Protein AF-A0A968XBS2-F1 (afdb_monomer)

Foldseek 3Di:
DDQVVLQQWFEDALVRVVVLVVVVVVVPDDLLNLLLLLLVLVLVVVCVVVVDAWEEEEEAAQDSLSLSRLSNQVVSVVVVHQYEYEYQDHHPDPSSNVSVVVCVVVVRHYDPDPVVRLPTQAYEYSHDAQPDDAADDPVVQVSLVVQQVRPHAYEYEQAFPQAHLAQLAGSNHTHAHLAYEREAHRRNNCVHPNNVRRHRHYDYRHSPGRRDPDDPGIDDDPVCCVVVQCPPPPPPDAQVNQDEEEDEDDDPVGQVRLVVCLVPCVVSRHSYYDRDRDDPPPVPDDDD

Radius of gyration: 25.76 Å; Cα contacts (8 Å, |Δi|>4): 525; chains: 1; bounding box: 41×60×80 Å

pLDDT: mean 88.13, std 15.19, range [31.86, 98.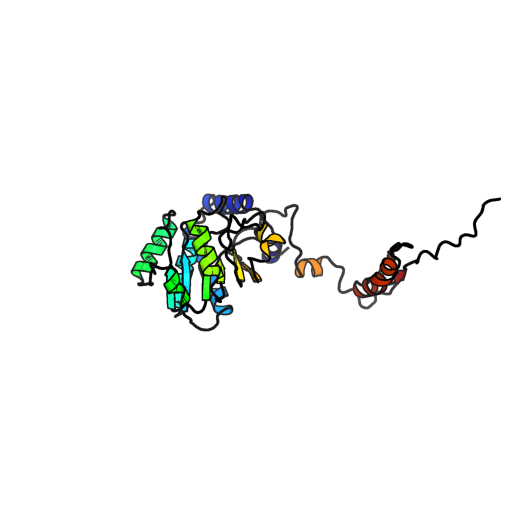81]

Secondary structure (DSSP, 8-state):
--HHHHHHHBEE-HHHHHHHHHHHHHTT--HHHHHHHHHHHHHHHHHHHS-S--EEEEEE-SSHHHHHHHHHHHHHHHTT-EEEEE-SS--SSHHHHHHHHHHHHTT--EESSGGGGGGSSEEEEES--TT--SPPPHHHHHHHHHHHHS---EEEESS-TTB-TTT--BBSB----SEEEEESSEEGGGGSGGGHHHH-EEEEE--SPPPPS--S-B---HHHHHHHS--SPPTT--TTTT-EEE-----TT-GGGGTGGGGHHHHTT-SEEE--------TT----

Nearest PDB structures (foldseek):
  3rss-assembly1_A  TM=8.756E-01  e=3.583E-18  Thermotoga maritima MSB8
  2dg2-assembly1_A  TM=7.572E-01  e=3.919E-16  Mus musculus
  3k5w-assembly1_A  TM=8.077E-01  e=2.261E-15  Helicobacter pylori
  3d3k-assembly1_B  TM=8.390E-01  e=3.150E-09  Homo sapiens
  3d3j-assembly1_A-2  TM=8.495E-01  e=1.708E-08  Homo sapiens

Sequence (288 aa):
MDRQERIGRSIVTVDQMQAIEQSMFEAGMPVAALMEKAALKLVDRLMQLYLAPSQVGILVGTGHNGGDALVVARELSLQGYEIKLHCPVNPTKELTLTHLNYARRLGLPLCEDLEELHTSDWLIDGLFGFGLSRALSAQAQALIEQVNQWDKPVVALDLPSGLDGNTGKPWGAAIRAKTTLCLGLWKLGLLQEDALPWVGQVELIDIGISPPDPETLQRVTPNWITETLPLPKPPTTHKYEQGHLLLVVGSDRYPAAAVWPDSVPGRVGWGCCRSPSLAPSNPSWRPS

Mean predicted aligned error: 8.44 Å

Structure (mmCIF, N/CA/C/O backbone):
data_AF-A0A968XBS2-F1
#
_entry.id   AF-A0A968XBS2-F1
#
loop_
_atom_site.group_PDB
_atom_site.id
_atom_site.type_symbol
_atom_site.label_atom_id
_atom_site.label_alt_id
_atom_site.label_comp_id
_atom_site.label_asym_id
_atom_site.label_entity_id
_atom_site.label_seq_id
_atom_site.pdbx_PDB_ins_code
_atom_site.Cartn_x
_atom_site.Cartn_y
_atom_site.Cartn_z
_atom_site.occupancy
_atom_site.B_iso_or_equiv
_atom_site.auth_seq_id
_atom_site.auth_comp_id
_atom_site.auth_asym_id
_atom_site.auth_atom_id
_atom_site.pdbx_PDB_model_num
ATOM 1 N N . MET A 1 1 ? 13.738 10.874 -21.426 1.00 67.38 1 MET A N 1
ATOM 2 C CA . MET A 1 1 ? 12.603 10.203 -20.763 1.00 67.38 1 MET A CA 1
ATOM 3 C C . MET A 1 1 ? 12.169 11.076 -19.602 1.00 67.38 1 MET A C 1
ATOM 5 O O . MET A 1 1 ? 13.029 11.442 -18.805 1.00 67.38 1 MET A O 1
ATOM 9 N N . ASP A 1 2 ? 10.896 11.468 -19.561 1.00 83.62 2 ASP A N 1
ATOM 10 C CA . ASP A 1 2 ? 10.341 12.262 -18.459 1.00 83.62 2 ASP A CA 1
ATOM 11 C C . ASP A 1 2 ? 10.440 11.505 -17.117 1.00 83.62 2 ASP A C 1
ATOM 13 O O . ASP A 1 2 ? 10.513 10.272 -17.090 1.00 83.62 2 ASP A O 1
ATOM 17 N N . ARG A 1 3 ? 10.479 12.229 -15.990 1.00 85.06 3 ARG A N 1
ATOM 18 C CA . ARG A 1 3 ? 10.599 11.629 -14.652 1.00 85.06 3 ARG A CA 1
ATOM 19 C C . ARG A 1 3 ? 9.444 10.668 -14.366 1.00 85.06 3 ARG A C 1
ATOM 21 O O . ARG A 1 3 ? 9.698 9.602 -13.805 1.00 85.06 3 ARG A O 1
ATOM 28 N N . GLN A 1 4 ? 8.214 11.018 -14.750 1.00 85.06 4 GLN A N 1
ATOM 29 C CA . GLN A 1 4 ? 7.054 10.153 -14.515 1.00 85.06 4 GLN A CA 1
ATOM 30 C C . GLN A 1 4 ? 7.175 8.842 -15.290 1.00 85.06 4 GLN A C 1
ATOM 32 O O . GLN A 1 4 ? 6.901 7.778 -14.743 1.00 85.06 4 GLN A O 1
ATOM 37 N N . GLU A 1 5 ? 7.675 8.903 -16.523 1.00 86.69 5 GLU A N 1
ATOM 38 C CA . GLU A 1 5 ? 7.902 7.715 -17.342 1.00 86.69 5 GLU A CA 1
ATOM 39 C C . GLU A 1 5 ? 8.999 6.820 -16.752 1.00 86.69 5 GLU A C 1
ATOM 41 O O . GLU A 1 5 ? 8.830 5.604 -16.677 1.00 86.69 5 GLU A O 1
ATOM 46 N N . ARG A 1 6 ? 10.101 7.404 -16.257 1.00 88.50 6 ARG A N 1
ATOM 47 C CA . ARG A 1 6 ? 11.147 6.631 -15.563 1.00 88.50 6 ARG A CA 1
ATOM 48 C C . ARG A 1 6 ? 10.568 5.877 -14.366 1.00 88.50 6 ARG A C 1
ATOM 50 O O . ARG A 1 6 ? 10.757 4.672 -14.261 1.00 88.50 6 ARG A O 1
ATOM 57 N N . ILE A 1 7 ? 9.814 6.566 -13.514 1.00 90.81 7 ILE A N 1
ATOM 58 C CA . ILE A 1 7 ? 9.157 5.977 -12.338 1.00 90.81 7 ILE A CA 1
ATOM 59 C C . ILE A 1 7 ? 8.160 4.886 -12.744 1.00 90.81 7 ILE A C 1
ATOM 61 O O . ILE A 1 7 ? 8.159 3.796 -12.178 1.00 90.81 7 ILE A O 1
ATOM 65 N N . GLY A 1 8 ? 7.348 5.146 -13.770 1.00 91.38 8 GLY A N 1
ATOM 66 C CA . GLY A 1 8 ? 6.360 4.202 -14.281 1.00 91.38 8 GLY A CA 1
ATOM 67 C C . GLY A 1 8 ? 6.961 2.932 -14.888 1.00 91.38 8 GLY A C 1
ATOM 68 O O . GLY A 1 8 ? 6.246 1.934 -15.009 1.00 91.38 8 GLY A O 1
ATOM 69 N N . ARG A 1 9 ? 8.244 2.952 -15.260 1.00 92.56 9 ARG A N 1
ATOM 70 C CA . ARG A 1 9 ? 8.977 1.813 -15.829 1.00 92.56 9 ARG A CA 1
ATOM 71 C C . ARG A 1 9 ? 9.885 1.103 -14.833 1.00 92.56 9 ARG A C 1
ATOM 73 O O . ARG A 1 9 ? 10.165 -0.077 -15.030 1.00 92.56 9 ARG A O 1
ATOM 80 N N . SER A 1 10 ? 10.375 1.802 -13.814 1.00 94.06 10 SER A N 1
ATOM 81 C CA . SER A 1 10 ? 11.299 1.245 -12.828 1.00 94.06 10 SER A CA 1
ATOM 82 C C . SER A 1 10 ? 10.621 0.183 -11.969 1.00 94.06 10 SER A C 1
ATOM 84 O O . SER A 1 10 ? 9.584 0.431 -11.355 1.00 94.06 10 SER A O 1
ATOM 86 N N . ILE A 1 11 ? 11.248 -0.990 -11.920 1.00 94.94 11 ILE A N 1
ATOM 87 C CA . ILE A 1 11 ? 10.894 -2.101 -11.039 1.00 94.94 11 ILE A CA 1
ATOM 88 C C . ILE A 1 11 ? 12.062 -2.288 -10.078 1.00 94.94 11 ILE A C 1
ATOM 90 O O . ILE A 1 11 ? 13.214 -2.221 -10.502 1.00 94.94 11 ILE A O 1
ATOM 94 N N . VAL A 1 12 ? 11.765 -2.503 -8.802 1.00 94.69 12 VAL A N 1
ATOM 95 C CA . VAL A 1 12 ? 12.763 -2.707 -7.753 1.00 94.69 12 VAL A CA 1
ATOM 96 C C . VAL A 1 12 ? 12.442 -3.951 -6.934 1.00 94.69 12 VAL A C 1
ATOM 98 O O . VAL A 1 12 ? 11.282 -4.303 -6.703 1.00 94.69 12 VAL A O 1
ATOM 101 N N . THR A 1 13 ? 13.493 -4.615 -6.477 1.00 94.69 13 THR A N 1
ATOM 102 C CA . THR A 1 13 ? 13.440 -5.575 -5.375 1.00 94.69 13 THR A CA 1
ATOM 103 C C . THR A 1 13 ? 13.237 -4.846 -4.048 1.00 94.69 13 THR A C 1
ATOM 105 O O . THR A 1 13 ? 13.459 -3.637 -3.933 1.00 94.69 13 THR A O 1
ATOM 108 N N . VAL A 1 14 ? 12.842 -5.595 -3.021 1.00 94.44 14 VAL A N 1
ATOM 109 C CA . VAL A 1 14 ? 12.742 -5.102 -1.641 1.00 94.44 14 VAL A CA 1
ATOM 110 C C . VAL A 1 14 ? 14.064 -4.477 -1.188 1.00 94.44 14 VAL A C 1
ATOM 112 O O . VAL A 1 14 ? 14.054 -3.352 -0.696 1.00 94.44 14 VAL A O 1
ATOM 115 N N . ASP A 1 15 ? 15.194 -5.146 -1.421 1.00 94.12 15 ASP A N 1
ATOM 116 C CA . ASP A 1 15 ? 16.515 -4.669 -0.989 1.00 94.12 15 ASP A CA 1
ATOM 117 C C . ASP A 1 15 ? 16.915 -3.368 -1.701 1.00 94.12 15 ASP A C 1
ATOM 119 O O . ASP A 1 15 ? 17.418 -2.437 -1.072 1.00 94.12 15 ASP A O 1
ATOM 123 N N . GLN A 1 16 ? 16.631 -3.257 -3.003 1.00 94.31 16 GLN A N 1
ATOM 124 C CA . GLN A 1 16 ? 16.855 -2.018 -3.755 1.00 94.31 16 GLN A CA 1
ATOM 125 C C . GLN A 1 16 ? 15.988 -0.874 -3.226 1.00 94.31 16 GLN A C 1
ATOM 127 O O . GLN A 1 16 ? 16.486 0.234 -3.044 1.00 94.31 16 GLN A O 1
ATOM 132 N N . MET A 1 17 ? 14.707 -1.131 -2.943 1.00 94.50 17 MET A N 1
ATOM 133 C CA . MET A 1 17 ? 13.819 -0.123 -2.363 1.00 94.50 17 MET A CA 1
ATOM 134 C C . MET A 1 17 ? 14.326 0.349 -0.991 1.00 94.50 17 MET A C 1
ATOM 136 O O . MET A 1 17 ? 14.365 1.552 -0.737 1.00 94.50 17 MET A O 1
ATOM 140 N N . GLN A 1 18 ? 14.774 -0.576 -0.134 1.00 94.25 18 GLN A N 1
ATOM 141 C CA . GLN A 1 18 ? 15.364 -0.247 1.169 1.00 94.25 18 GLN A CA 1
ATOM 142 C C . GLN A 1 18 ? 16.625 0.609 1.022 1.00 94.25 18 GLN A C 1
ATOM 144 O O . GLN A 1 18 ? 16.764 1.613 1.718 1.00 94.25 18 GLN A O 1
ATOM 149 N N . ALA A 1 19 ? 17.519 0.254 0.096 1.00 94.00 19 ALA A N 1
ATOM 150 C CA . ALA A 1 19 ? 18.734 1.020 -0.168 1.00 94.00 19 ALA A CA 1
ATOM 151 C C . ALA A 1 19 ? 18.427 2.442 -0.671 1.00 94.00 19 ALA A C 1
ATOM 153 O O . ALA A 1 19 ? 19.084 3.401 -0.262 1.00 94.00 19 ALA A O 1
ATOM 154 N N . ILE A 1 20 ? 17.404 2.594 -1.521 1.00 93.94 20 ILE A N 1
ATOM 155 C CA . ILE A 1 20 ? 16.950 3.898 -2.018 1.00 93.94 20 ILE A CA 1
ATOM 156 C C . ILE A 1 20 ? 16.422 4.762 -0.866 1.00 93.94 20 ILE A C 1
ATOM 158 O O . ILE A 1 20 ? 16.849 5.909 -0.724 1.00 93.94 20 ILE A O 1
ATOM 162 N N . GLU A 1 21 ? 15.531 4.228 -0.024 1.00 94.06 21 GLU A N 1
ATOM 163 C CA . GLU A 1 21 ? 15.015 4.971 1.133 1.00 94.06 21 GLU A CA 1
ATOM 164 C C . GLU A 1 21 ? 16.128 5.338 2.116 1.00 94.06 21 GLU A C 1
ATOM 166 O O . GLU A 1 21 ? 16.215 6.486 2.553 1.00 94.06 21 GLU A O 1
ATOM 171 N N . GLN A 1 22 ? 17.019 4.392 2.419 1.00 94.06 22 GLN A N 1
ATOM 172 C CA . GLN A 1 22 ? 18.145 4.627 3.314 1.00 94.06 22 GLN A CA 1
ATOM 173 C C . GLN A 1 22 ? 19.052 5.746 2.793 1.00 94.06 22 GLN A C 1
ATOM 175 O O . GLN A 1 22 ? 19.370 6.667 3.544 1.00 94.06 22 GLN A O 1
ATOM 180 N N . SER A 1 23 ? 19.401 5.727 1.504 1.00 94.19 23 SER A N 1
ATOM 181 C CA . SER A 1 23 ? 20.208 6.782 0.884 1.00 94.19 23 SER A CA 1
ATOM 182 C C . SER A 1 23 ? 19.528 8.154 0.968 1.00 94.19 23 SER A C 1
ATOM 184 O O . SER A 1 23 ? 20.188 9.156 1.245 1.00 94.19 23 SER A O 1
ATOM 186 N N . MET A 1 24 ? 18.204 8.220 0.793 1.00 94.12 24 MET A N 1
ATOM 187 C CA . MET A 1 24 ? 17.454 9.470 0.956 1.00 94.12 24 MET A CA 1
ATOM 188 C C . MET A 1 24 ? 17.511 9.997 2.392 1.00 94.12 24 MET A C 1
ATOM 190 O O . MET A 1 24 ? 17.668 11.204 2.595 1.00 94.12 24 MET A O 1
ATOM 194 N N . PHE A 1 25 ? 17.383 9.115 3.384 1.00 94.62 25 PHE A N 1
ATOM 195 C CA . PHE A 1 25 ? 17.447 9.498 4.794 1.00 94.62 25 PHE A CA 1
ATOM 196 C C . PHE A 1 25 ? 18.856 9.943 5.198 1.00 94.62 25 PHE A C 1
ATOM 198 O O . PHE A 1 25 ? 19.004 10.958 5.878 1.00 94.62 25 PHE A O 1
ATOM 205 N N . GLU A 1 26 ? 19.893 9.259 4.714 1.00 95.62 26 GLU A N 1
ATOM 206 C CA . GLU A 1 26 ? 21.295 9.654 4.897 1.00 95.62 26 GLU A CA 1
ATOM 207 C C . GLU A 1 26 ? 21.610 11.002 4.227 1.00 95.62 26 GLU A C 1
ATOM 209 O O . GLU A 1 26 ? 22.383 11.796 4.761 1.00 95.62 26 GLU A O 1
ATOM 214 N N . ALA A 1 27 ? 20.951 11.311 3.105 1.00 94.75 27 ALA A N 1
ATOM 215 C CA . ALA A 1 27 ? 21.023 12.612 2.440 1.00 94.75 27 ALA A CA 1
ATOM 216 C C . ALA A 1 27 ? 20.208 13.723 3.141 1.00 94.75 27 ALA A C 1
ATOM 218 O O . ALA A 1 27 ? 20.177 14.858 2.662 1.00 94.75 27 ALA A O 1
ATOM 219 N N . GLY A 1 28 ? 19.554 13.423 4.268 1.00 95.50 28 GLY A N 1
ATOM 220 C CA . GLY A 1 28 ? 18.864 14.398 5.113 1.00 95.50 28 GLY A CA 1
ATOM 221 C C . GLY A 1 28 ? 17.351 14.502 4.908 1.00 95.50 28 GLY A C 1
ATOM 222 O O . GLY A 1 28 ? 16.738 15.385 5.507 1.00 95.50 28 GLY A O 1
ATOM 223 N N . MET A 1 29 ? 16.718 13.632 4.108 1.00 95.31 29 MET A N 1
ATOM 224 C CA . MET A 1 29 ? 15.250 13.557 4.053 1.00 95.31 29 MET A CA 1
ATOM 225 C C . MET A 1 29 ? 14.707 13.023 5.392 1.00 95.31 29 MET A C 1
ATOM 227 O O . MET A 1 29 ? 15.027 11.894 5.762 1.00 95.31 29 MET A O 1
ATOM 231 N N . PRO A 1 30 ? 13.840 13.751 6.118 1.00 96.12 30 PRO A N 1
ATOM 232 C CA . PRO A 1 30 ? 13.250 13.220 7.344 1.00 96.12 30 PRO A CA 1
ATOM 233 C C . PRO A 1 30 ? 12.236 12.109 7.043 1.00 96.12 30 PRO A C 1
ATOM 235 O O . PRO A 1 30 ? 11.329 12.302 6.232 1.00 96.12 30 PRO A O 1
ATOM 238 N N . VAL A 1 31 ? 12.321 10.982 7.759 1.00 95.56 31 VAL A N 1
ATOM 239 C CA . VAL A 1 31 ? 11.380 9.846 7.625 1.00 95.56 31 VAL A CA 1
ATOM 240 C C . VAL A 1 31 ? 9.930 10.308 7.819 1.00 95.56 31 VAL A C 1
ATOM 242 O O . VAL A 1 31 ? 9.063 9.976 7.017 1.00 95.56 31 VAL A O 1
ATOM 245 N N . ALA A 1 32 ? 9.681 11.149 8.828 1.00 97.06 32 ALA A N 1
ATOM 246 C CA . ALA A 1 32 ? 8.361 11.726 9.088 1.00 97.06 32 ALA A CA 1
ATOM 247 C C . ALA A 1 32 ? 7.835 12.566 7.913 1.00 97.06 32 ALA A C 1
ATOM 249 O O . ALA A 1 32 ? 6.659 12.490 7.582 1.00 97.06 32 ALA A O 1
ATOM 250 N N . ALA A 1 33 ? 8.703 13.327 7.238 1.00 96.94 33 ALA A N 1
ATOM 251 C CA . ALA A 1 33 ? 8.297 14.137 6.092 1.00 96.94 33 ALA A CA 1
ATOM 252 C C . ALA A 1 33 ? 7.964 13.275 4.863 1.00 96.94 33 ALA A C 1
ATOM 254 O O . ALA A 1 33 ? 7.073 13.629 4.090 1.00 96.94 33 ALA A O 1
ATOM 255 N N . LEU A 1 34 ? 8.667 12.151 4.671 1.00 96.62 34 LEU A N 1
ATOM 256 C CA . LEU A 1 34 ? 8.343 11.197 3.611 1.00 96.62 34 LEU A CA 1
ATOM 257 C C . LEU A 1 34 ? 7.013 10.480 3.891 1.00 96.62 34 LEU A C 1
ATOM 259 O O . LEU A 1 34 ? 6.183 10.419 2.990 1.00 96.62 34 LEU A O 1
ATOM 263 N N . MET A 1 35 ? 6.798 10.024 5.130 1.00 97.50 35 MET A N 1
ATOM 264 C CA . MET A 1 35 ? 5.554 9.388 5.593 1.00 97.50 35 MET A CA 1
ATOM 265 C C . MET A 1 35 ? 4.344 10.314 5.409 1.00 97.50 35 MET A C 1
ATOM 267 O O . MET A 1 35 ? 3.373 9.949 4.755 1.00 97.50 35 MET A O 1
ATOM 271 N N . GLU A 1 36 ? 4.430 11.559 5.886 1.00 97.88 36 GLU A N 1
ATOM 272 C CA . GLU A 1 36 ? 3.369 12.564 5.714 1.00 97.88 36 GLU A CA 1
ATOM 273 C C . GLU A 1 36 ? 3.059 12.819 4.231 1.00 97.88 36 GLU A C 1
ATOM 275 O O . GLU A 1 36 ? 1.905 12.828 3.806 1.00 97.88 36 GLU A O 1
ATOM 280 N N . LYS A 1 37 ? 4.097 12.952 3.399 1.00 97.31 37 LYS A N 1
ATOM 281 C CA . LYS A 1 37 ? 3.932 13.138 1.952 1.00 97.31 37 LYS A CA 1
ATOM 282 C C . LYS A 1 37 ? 3.278 11.931 1.276 1.00 97.31 37 LYS A C 1
ATOM 284 O O . LYS A 1 37 ? 2.456 12.121 0.379 1.00 97.31 37 LYS A O 1
ATOM 289 N N . ALA A 1 38 ? 3.666 10.714 1.653 1.00 97.38 38 ALA A N 1
ATOM 290 C CA . ALA A 1 38 ? 3.087 9.488 1.121 1.00 97.38 38 ALA A CA 1
ATOM 291 C C . ALA A 1 38 ? 1.608 9.376 1.503 1.00 97.38 38 ALA A C 1
ATOM 293 O O . ALA A 1 38 ? 0.760 9.198 0.630 1.00 97.38 38 ALA A O 1
ATOM 294 N N . ALA A 1 39 ? 1.297 9.580 2.781 1.00 97.62 39 ALA A N 1
ATOM 295 C CA . ALA A 1 39 ? -0.055 9.521 3.308 1.00 97.62 39 ALA A CA 1
ATOM 296 C C . ALA A 1 39 ? -0.995 10.552 2.672 1.00 97.62 39 ALA A C 1
ATOM 298 O O . ALA A 1 39 ? -2.101 10.190 2.286 1.00 97.62 39 ALA A O 1
ATOM 299 N N . LEU A 1 40 ? -0.566 11.802 2.469 1.00 97.88 40 LEU A N 1
ATOM 300 C CA . LEU A 1 40 ? -1.403 12.809 1.799 1.00 97.88 40 LEU A CA 1
ATOM 301 C C . LEU A 1 40 ? -1.765 12.401 0.362 1.00 97.88 40 LEU A C 1
ATOM 303 O O . LEU A 1 40 ? -2.912 12.532 -0.054 1.00 97.88 40 LEU A O 1
ATOM 307 N N . LYS A 1 41 ? -0.817 11.817 -0.380 1.00 98.38 41 LYS A N 1
ATOM 308 C CA . LYS A 1 41 ? -1.084 11.295 -1.731 1.00 98.38 41 LYS A CA 1
ATOM 309 C C . LYS A 1 41 ? -2.003 10.074 -1.717 1.00 98.38 41 LYS A C 1
ATOM 311 O O . LYS A 1 41 ? -2.805 9.903 -2.634 1.00 98.38 41 LYS A O 1
ATOM 316 N N . LEU A 1 42 ? -1.881 9.223 -0.697 1.00 98.50 42 LEU A N 1
ATOM 317 C CA . LEU A 1 42 ? -2.804 8.112 -0.474 1.00 98.50 42 LEU A CA 1
ATOM 318 C C . LEU A 1 42 ? -4.217 8.635 -0.202 1.00 98.50 42 LEU A C 1
ATOM 320 O O . LEU A 1 42 ? -5.152 8.163 -0.835 1.00 98.50 42 LEU A O 1
ATOM 324 N N . VAL A 1 43 ? -4.371 9.638 0.665 1.00 98.19 43 VAL A N 1
ATOM 325 C CA . VAL A 1 43 ? -5.660 10.276 0.986 1.00 98.19 43 VAL A CA 1
ATOM 326 C C . VAL A 1 43 ? -6.306 10.861 -0.265 1.00 98.19 43 VAL A C 1
ATOM 328 O O . VAL A 1 43 ? -7.453 10.523 -0.558 1.00 98.19 43 VAL A O 1
ATOM 331 N N . ASP A 1 44 ? -5.557 11.641 -1.051 1.00 97.38 44 ASP A N 1
ATOM 332 C CA . ASP A 1 44 ? -6.037 12.201 -2.321 1.00 97.38 44 ASP A CA 1
ATOM 333 C C . ASP A 1 44 ? -6.586 11.105 -3.240 1.00 97.38 44 ASP A C 1
ATOM 335 O O . ASP A 1 44 ? -7.639 11.263 -3.864 1.00 97.38 44 ASP A O 1
ATOM 339 N N . ARG A 1 45 ? -5.887 9.965 -3.319 1.00 97.81 45 ARG A N 1
ATOM 340 C CA . ARG A 1 45 ? -6.322 8.855 -4.163 1.00 97.81 45 ARG A CA 1
ATOM 341 C C . ARG A 1 45 ? -7.517 8.105 -3.580 1.00 97.81 45 ARG A C 1
ATOM 343 O O . ARG A 1 45 ? -8.441 7.772 -4.320 1.00 97.81 45 ARG A O 1
ATOM 350 N N . LEU A 1 46 ? -7.529 7.858 -2.275 1.00 97.81 46 LEU A N 1
ATOM 351 C CA . LEU A 1 46 ? -8.626 7.190 -1.574 1.00 97.81 46 LEU A CA 1
ATOM 352 C C . LEU A 1 46 ? -9.936 7.970 -1.725 1.00 97.81 46 LEU A C 1
ATOM 354 O O . LEU A 1 46 ? -10.956 7.367 -2.043 1.00 97.81 46 LEU A O 1
ATOM 358 N N . MET A 1 47 ? -9.897 9.300 -1.622 1.00 96.31 47 MET A N 1
ATOM 359 C CA . MET A 1 47 ? -11.068 10.161 -1.830 1.00 96.31 47 MET A CA 1
ATOM 360 C C . MET A 1 47 ? -11.597 10.136 -3.272 1.00 96.31 47 MET A C 1
ATOM 362 O O . MET A 1 47 ? -12.773 10.403 -3.497 1.00 96.31 47 MET A O 1
ATOM 366 N N . GLN A 1 48 ? -10.762 9.805 -4.263 1.00 95.88 48 GLN A N 1
ATOM 367 C CA . GLN A 1 48 ? -11.214 9.599 -5.647 1.00 95.88 48 GLN A CA 1
ATOM 368 C C . GLN A 1 48 ? -11.846 8.219 -5.856 1.00 95.88 48 GLN A C 1
ATOM 370 O O . GLN A 1 48 ? -12.723 8.069 -6.706 1.00 95.88 48 GLN A O 1
ATOM 375 N N . LEU A 1 49 ? -11.380 7.208 -5.119 1.00 94.62 49 LEU A N 1
ATOM 376 C CA . LEU A 1 49 ? -11.918 5.847 -5.171 1.00 94.62 49 LEU A CA 1
ATOM 377 C C . LEU A 1 49 ? -13.243 5.732 -4.404 1.00 94.62 49 LEU A C 1
ATOM 379 O O . LEU A 1 49 ? -14.151 5.032 -4.851 1.00 94.62 49 LEU A O 1
ATOM 383 N N . TYR A 1 50 ? -13.362 6.446 -3.284 1.00 93.38 50 TYR A N 1
ATOM 384 C CA . TYR A 1 50 ? -14.517 6.445 -2.390 1.00 93.38 50 TYR A CA 1
ATOM 385 C C . TYR A 1 50 ? -15.025 7.881 -2.225 1.00 93.38 50 TYR A C 1
ATOM 387 O O . TYR A 1 50 ? -14.645 8.585 -1.307 1.00 93.38 50 TYR A O 1
ATOM 395 N N . LEU A 1 51 ? -15.877 8.333 -3.149 1.00 81.88 51 LEU A N 1
ATOM 396 C CA . LEU A 1 51 ? -16.239 9.753 -3.309 1.00 81.88 51 LEU A CA 1
ATOM 397 C C . LEU A 1 51 ? -17.051 10.369 -2.154 1.00 81.88 51 LEU A C 1
ATOM 399 O O . LEU A 1 51 ? -17.170 11.591 -2.085 1.00 81.88 51 LEU A O 1
ATOM 403 N N . ALA A 1 52 ? -17.649 9.549 -1.289 1.00 84.38 52 ALA A N 1
ATOM 404 C CA . ALA A 1 52 ? -18.468 10.009 -0.174 1.00 84.38 52 ALA A CA 1
ATOM 405 C C . ALA A 1 52 ? -17.850 9.569 1.162 1.00 84.38 52 ALA A C 1
ATOM 407 O O . ALA A 1 52 ? -17.450 8.401 1.279 1.00 84.38 52 ALA A O 1
ATOM 408 N N . PRO A 1 53 ? -17.816 10.460 2.176 1.00 81.00 53 PRO A N 1
ATOM 409 C CA . PRO A 1 53 ? -17.447 10.072 3.526 1.00 81.00 53 PRO A CA 1
ATOM 410 C C . PRO A 1 53 ? -18.282 8.880 3.988 1.00 81.00 53 PRO A C 1
ATOM 412 O O . PRO A 1 53 ? -19.504 8.850 3.844 1.00 81.00 53 PRO A O 1
ATOM 415 N N . SER A 1 54 ? -17.577 7.878 4.483 1.00 93.19 54 SER A N 1
ATOM 416 C CA . SER A 1 54 ? -18.083 6.565 4.875 1.00 93.19 54 SER A CA 1
ATOM 417 C C . SER A 1 54 ? -17.327 6.106 6.117 1.00 93.19 54 SER A C 1
ATOM 419 O O . SER A 1 54 ? -16.371 6.764 6.548 1.00 93.19 54 SER A O 1
ATOM 421 N N . GLN A 1 55 ? -17.749 4.990 6.702 1.00 97.19 55 GLN A N 1
ATOM 422 C CA . GLN A 1 55 ? -17.029 4.380 7.805 1.00 97.19 55 GLN A CA 1
ATOM 423 C C . GLN A 1 55 ? -15.868 3.529 7.282 1.00 97.19 55 GLN A C 1
ATOM 425 O O . GLN A 1 55 ? -16.060 2.621 6.474 1.00 97.19 55 GLN A O 1
ATOM 430 N N . VAL A 1 56 ? -14.658 3.806 7.760 1.00 98.31 56 VAL A N 1
ATOM 431 C CA . VAL A 1 56 ? -13.411 3.180 7.309 1.00 98.31 56 VAL A CA 1
ATOM 432 C C . VAL A 1 56 ? -12.766 2.435 8.466 1.00 98.31 56 VAL A C 1
ATOM 434 O O . VAL A 1 56 ? -12.434 3.024 9.496 1.00 98.31 56 VAL A O 1
ATOM 437 N N . GLY A 1 57 ? -12.565 1.129 8.295 1.00 98.44 57 GLY A N 1
ATOM 438 C CA . GLY A 1 57 ? -11.757 0.332 9.215 1.00 98.44 57 GLY A CA 1
ATOM 439 C C . GLY A 1 57 ? -10.298 0.342 8.774 1.00 98.44 57 GLY A C 1
ATOM 440 O O . GLY A 1 57 ? -10.009 0.131 7.603 1.00 98.44 57 GLY A O 1
ATOM 441 N N . ILE A 1 58 ? -9.364 0.590 9.683 1.00 98.69 58 ILE A N 1
ATOM 442 C CA . ILE A 1 58 ? -7.941 0.699 9.354 1.00 98.69 58 ILE A CA 1
ATOM 443 C C . ILE A 1 58 ? -7.156 -0.260 10.236 1.00 98.69 58 ILE A C 1
ATOM 445 O O . ILE A 1 58 ? -7.150 -0.145 11.463 1.00 98.69 58 ILE A O 1
ATOM 449 N N . LEU A 1 59 ? -6.474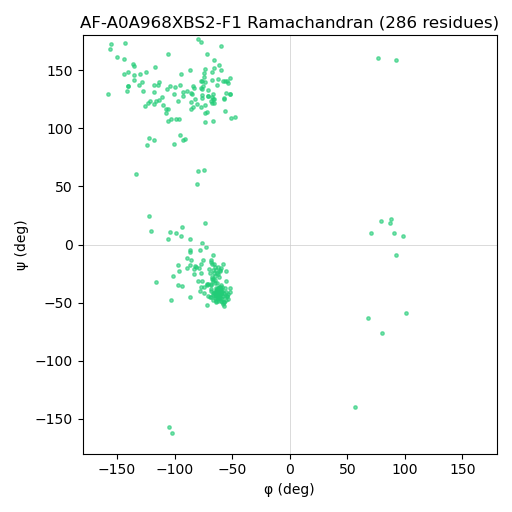 -1.200 9.589 1.00 98.62 59 LEU A N 1
ATOM 450 C CA . LEU A 1 59 ? -5.582 -2.153 10.230 1.00 98.62 59 LEU A CA 1
ATOM 451 C C . LEU A 1 59 ? -4.196 -1.519 10.362 1.00 98.62 59 LEU A C 1
ATOM 453 O O . LEU A 1 59 ? -3.551 -1.199 9.364 1.00 98.62 59 LEU A O 1
ATOM 457 N N . VAL A 1 60 ? -3.732 -1.331 11.597 1.00 98.31 60 VAL A N 1
ATOM 458 C CA . VAL A 1 60 ? -2.505 -0.587 11.899 1.00 98.31 60 VAL A CA 1
ATOM 459 C C . VAL A 1 60 ? -1.394 -1.534 12.329 1.00 98.31 60 VAL A C 1
ATOM 461 O O . VAL A 1 60 ? -1.440 -2.145 13.398 1.00 98.31 60 VAL A O 1
ATOM 464 N N . GLY A 1 61 ? -0.363 -1.620 11.495 1.00 96.88 61 GLY A N 1
ATOM 465 C CA . GLY A 1 61 ? 0.830 -2.415 11.732 1.00 96.88 61 GLY A CA 1
ATOM 466 C C . GLY A 1 61 ? 1.824 -1.822 12.718 1.00 96.88 61 GLY A C 1
ATOM 467 O O . GLY A 1 61 ? 1.735 -0.670 13.142 1.00 96.88 61 GLY A O 1
ATOM 468 N N . THR A 1 62 ? 2.857 -2.604 13.034 1.00 95.00 62 THR A N 1
ATOM 469 C CA . THR A 1 62 ? 3.878 -2.186 14.005 1.00 95.00 62 THR A CA 1
ATOM 470 C C . THR A 1 62 ? 5.016 -1.346 13.417 1.00 95.00 62 THR A C 1
ATOM 472 O O . THR A 1 62 ? 5.811 -0.779 14.175 1.00 95.00 62 THR A O 1
ATOM 475 N N . GLY A 1 63 ? 5.129 -1.314 12.085 1.00 95.31 63 GLY A N 1
ATOM 476 C CA . GLY A 1 63 ? 6.202 -0.669 11.324 1.00 95.31 63 GLY A CA 1
ATOM 477 C C . GLY A 1 63 ? 5.808 0.682 10.719 1.00 95.31 63 GLY A C 1
ATOM 478 O O . GLY A 1 63 ? 4.818 1.289 11.123 1.00 95.31 63 GLY A O 1
ATOM 479 N N . HIS A 1 64 ? 6.576 1.148 9.728 1.00 95.56 64 HIS A N 1
ATOM 480 C CA . HIS A 1 64 ? 6.292 2.413 9.036 1.00 95.56 64 HIS A CA 1
ATOM 481 C C . HIS A 1 64 ? 4.993 2.370 8.218 1.00 95.56 64 HIS A C 1
ATOM 483 O O . HIS A 1 64 ? 4.294 3.371 8.229 1.00 95.56 64 HIS A O 1
ATOM 489 N N . ASN A 1 65 ? 4.596 1.212 7.663 1.00 96.44 65 ASN A N 1
ATOM 490 C CA . ASN A 1 65 ? 3.304 1.079 6.964 1.00 96.44 65 ASN A CA 1
ATOM 491 C C . ASN A 1 65 ? 2.106 1.376 7.888 1.00 96.44 65 ASN A C 1
ATOM 493 O O . ASN A 1 65 ? 1.135 2.014 7.495 1.00 96.44 65 ASN A O 1
ATOM 497 N N . GLY A 1 66 ? 2.207 0.985 9.166 1.00 97.75 66 GLY A N 1
ATOM 498 C CA . GLY A 1 66 ? 1.225 1.374 10.179 1.00 97.75 66 GLY A CA 1
ATOM 499 C C . GLY A 1 66 ? 1.261 2.875 10.479 1.00 97.75 66 GLY A C 1
ATOM 500 O O . GLY A 1 66 ? 0.237 3.463 10.806 1.00 97.75 66 GLY A O 1
ATOM 501 N N . GLY A 1 67 ? 2.426 3.510 10.336 1.00 97.94 67 GLY A N 1
ATOM 502 C CA . GLY A 1 67 ? 2.584 4.960 10.440 1.00 97.94 67 GLY A CA 1
ATOM 503 C C . GLY A 1 67 ? 1.878 5.681 9.297 1.00 97.94 67 GLY A C 1
ATOM 504 O O . GLY A 1 67 ? 1.073 6.569 9.567 1.00 97.94 67 GLY A O 1
ATOM 505 N N . ASP A 1 68 ? 2.089 5.235 8.055 1.00 98.31 68 ASP A N 1
ATOM 506 C CA . ASP A 1 68 ? 1.361 5.732 6.881 1.00 98.31 68 ASP A CA 1
ATOM 507 C C . ASP A 1 68 ? -0.154 5.598 7.092 1.00 98.31 68 ASP A C 1
ATOM 509 O O . ASP A 1 68 ? -0.888 6.574 6.942 1.00 98.31 68 ASP A O 1
ATOM 513 N N . ALA A 1 69 ? -0.623 4.431 7.549 1.00 98.56 69 ALA A N 1
ATOM 514 C CA . ALA A 1 69 ? -2.036 4.186 7.842 1.00 98.56 69 ALA A CA 1
ATOM 515 C C . ALA A 1 69 ? -2.609 5.116 8.924 1.00 98.56 69 ALA A C 1
ATOM 517 O O . ALA A 1 69 ? -3.749 5.561 8.810 1.00 98.56 69 ALA A O 1
ATOM 518 N N . LEU A 1 70 ? -1.835 5.447 9.961 1.00 98.69 70 LEU A N 1
ATOM 519 C CA . LEU A 1 70 ? -2.254 6.372 11.021 1.00 98.69 70 LEU A CA 1
ATOM 520 C C . LEU A 1 70 ? -2.306 7.827 10.548 1.00 98.69 70 LEU A C 1
ATOM 522 O O . LEU A 1 70 ? -3.175 8.581 10.989 1.00 98.69 70 LEU A O 1
ATOM 526 N N . VAL A 1 71 ? -1.400 8.232 9.657 1.00 98.69 71 VAL A N 1
ATOM 527 C CA . VAL A 1 71 ? -1.482 9.551 9.022 1.00 98.69 71 VAL A CA 1
ATOM 528 C C . VAL A 1 71 ? -2.692 9.600 8.089 1.00 98.69 71 VAL A C 1
ATOM 530 O O . VAL A 1 71 ? -3.489 10.528 8.193 1.00 98.69 71 VAL A O 1
ATOM 533 N N . VAL A 1 72 ? -2.908 8.570 7.265 1.00 98.75 72 VAL A N 1
ATOM 534 C CA . VAL A 1 72 ? -4.110 8.443 6.421 1.00 98.75 72 VAL A CA 1
ATOM 535 C C . VAL A 1 72 ? -5.386 8.503 7.266 1.00 98.75 72 VAL A C 1
ATOM 537 O O . VAL A 1 72 ? -6.308 9.238 6.924 1.00 98.75 72 VAL A O 1
ATOM 540 N N . ALA A 1 73 ? -5.428 7.796 8.397 1.00 98.56 73 ALA A N 1
ATOM 541 C CA . ALA A 1 73 ? -6.544 7.826 9.337 1.00 98.56 73 ALA A CA 1
ATOM 542 C C . ALA A 1 73 ? -6.848 9.242 9.839 1.00 98.56 73 ALA A C 1
ATOM 544 O O . ALA A 1 73 ? -7.995 9.689 9.802 1.00 98.56 73 ALA A O 1
ATOM 545 N N . ARG A 1 74 ? -5.809 9.958 10.289 1.00 98.25 74 ARG A N 1
ATOM 546 C CA . ARG A 1 74 ? -5.926 11.347 10.735 1.00 98.25 74 ARG A CA 1
ATOM 547 C C . ARG A 1 74 ? -6.501 12.214 9.621 1.00 98.25 74 ARG A C 1
ATOM 549 O O . ARG A 1 74 ? -7.488 12.906 9.846 1.00 98.25 74 ARG A O 1
ATOM 556 N N . GLU A 1 75 ? -5.914 12.168 8.436 1.00 98.25 75 GLU A N 1
ATOM 557 C CA . GLU A 1 75 ? -6.311 13.037 7.330 1.00 98.25 75 GLU A CA 1
ATOM 558 C C . GLU A 1 75 ? -7.725 12.730 6.829 1.00 98.25 75 GLU A C 1
ATOM 560 O O . GLU A 1 75 ? -8.521 13.651 6.676 1.00 98.25 75 GLU A O 1
ATOM 565 N N . LEU A 1 76 ? -8.103 11.457 6.674 1.00 97.94 76 LEU A N 1
ATOM 566 C CA . LEU A 1 76 ? -9.474 11.084 6.310 1.00 97.94 76 LEU A CA 1
ATOM 567 C C . LEU A 1 76 ? -10.491 11.535 7.365 1.00 97.94 76 LEU A C 1
ATOM 569 O O . LEU A 1 76 ? -11.568 12.007 7.002 1.00 97.94 76 LEU A O 1
ATOM 573 N N . SER A 1 77 ? -10.150 11.475 8.658 1.00 97.56 77 SER A N 1
ATOM 574 C CA . SER A 1 77 ? -11.041 11.996 9.704 1.00 97.56 77 SER A CA 1
ATOM 575 C C . SER A 1 77 ? -11.295 13.503 9.556 1.00 97.56 77 SER A C 1
ATOM 577 O O . SER A 1 77 ? -12.423 13.960 9.734 1.00 97.56 77 SER A O 1
ATOM 579 N N . LEU A 1 78 ? -10.282 14.277 9.137 1.00 95.75 78 LEU A N 1
ATOM 580 C CA . LEU A 1 78 ? -10.420 15.712 8.859 1.00 95.75 78 LEU A CA 1
ATOM 581 C C . LEU A 1 78 ? -11.279 15.987 7.616 1.00 95.75 78 LEU A C 1
ATOM 583 O O . LEU A 1 78 ? -11.890 17.049 7.521 1.00 95.75 78 LEU A O 1
ATOM 587 N N . GLN A 1 79 ? -11.359 15.027 6.693 1.00 96.25 79 GLN A N 1
ATOM 588 C CA . GLN A 1 79 ? -12.237 15.068 5.518 1.00 96.25 79 GLN A CA 1
ATOM 589 C C . GLN A 1 79 ? -13.657 14.538 5.805 1.00 96.25 79 GLN A C 1
ATOM 591 O O . GLN A 1 79 ? -14.475 14.448 4.890 1.00 96.25 79 GLN A O 1
ATOM 596 N N . GLY A 1 80 ? -13.971 14.201 7.062 1.00 95.94 80 GLY A N 1
ATOM 597 C CA . GLY A 1 80 ? -15.311 13.807 7.504 1.00 95.94 80 GLY A CA 1
ATOM 598 C C . GLY A 1 80 ? -15.613 12.309 7.443 1.00 95.94 80 GLY A C 1
ATOM 599 O O . GLY A 1 80 ? -16.769 11.934 7.624 1.00 95.94 80 GLY A O 1
ATOM 600 N N . TYR A 1 81 ? -14.618 11.452 7.194 1.00 97.44 81 TYR A N 1
ATOM 601 C CA . TYR A 1 81 ? -14.797 9.998 7.272 1.00 97.44 81 TYR A CA 1
ATOM 602 C C . TYR A 1 81 ? -14.871 9.540 8.731 1.00 97.44 81 TYR A C 1
ATOM 604 O O . TYR A 1 81 ? -14.145 10.044 9.592 1.00 97.44 81 TYR A O 1
ATOM 612 N N . GLU A 1 82 ? -15.701 8.535 9.006 1.00 97.44 82 GLU A N 1
ATOM 613 C CA . GLU A 1 82 ? -15.740 7.893 10.319 1.00 97.44 82 GLU A CA 1
ATOM 614 C C . GLU A 1 82 ? -14.656 6.820 10.393 1.00 97.44 82 GLU A C 1
ATOM 616 O O . GLU A 1 82 ? -14.673 5.859 9.631 1.00 97.44 82 GLU A O 1
ATOM 621 N N . ILE A 1 83 ? -13.701 6.963 11.308 1.00 98.19 83 ILE A N 1
ATOM 622 C CA . ILE A 1 83 ? -12.540 6.071 11.377 1.00 98.19 83 ILE A CA 1
ATOM 623 C C . ILE A 1 83 ? -12.672 5.083 12.533 1.00 98.19 83 ILE A C 1
ATOM 625 O O . ILE A 1 83 ? -12.990 5.472 13.655 1.00 98.19 83 ILE A O 1
ATOM 629 N N . LYS A 1 84 ? -12.344 3.814 12.275 1.00 98.44 84 LYS A N 1
ATOM 630 C CA . LYS A 1 84 ? -12.109 2.782 13.292 1.00 98.44 84 LYS A CA 1
ATOM 631 C C . LYS A 1 84 ? -10.722 2.193 13.109 1.00 98.44 84 LYS A C 1
ATOM 633 O O . LYS A 1 84 ? -10.406 1.669 12.044 1.00 98.44 84 LYS A O 1
ATOM 638 N N . LEU A 1 85 ? -9.888 2.277 14.136 1.00 98.56 85 LEU A N 1
ATOM 639 C CA . LEU A 1 85 ? -8.533 1.737 14.112 1.00 98.56 85 LEU A CA 1
ATOM 640 C C . LEU A 1 85 ? -8.509 0.387 14.814 1.00 98.56 85 LEU A C 1
ATOM 642 O O . LEU A 1 85 ? -9.011 0.280 15.925 1.00 98.56 85 LEU A O 1
ATOM 646 N N . HIS A 1 86 ? -7.848 -0.606 14.235 1.00 98.19 86 HIS A N 1
ATOM 647 C CA . HIS A 1 86 ? -7.472 -1.820 14.953 1.00 98.19 86 HIS A CA 1
ATOM 648 C C . HIS A 1 86 ? -5.956 -1.988 14.914 1.00 98.19 86 HIS A C 1
ATOM 650 O O . HIS A 1 86 ? -5.345 -2.017 13.845 1.00 98.19 86 HIS A O 1
ATOM 656 N N . CYS A 1 87 ? -5.341 -2.081 16.091 1.00 96.25 87 CYS A N 1
ATOM 657 C CA . CYS A 1 87 ? -3.897 -2.215 16.248 1.00 96.25 87 CYS A CA 1
ATOM 658 C C . CYS A 1 87 ? -3.607 -3.500 17.039 1.00 96.25 87 CYS A C 1
ATOM 660 O O . CYS A 1 87 ? -3.591 -3.459 18.271 1.00 96.25 87 CYS A O 1
ATOM 662 N N . PRO A 1 88 ? -3.395 -4.645 16.362 1.00 90.19 88 PRO A N 1
ATOM 663 C CA . PRO A 1 88 ? -3.300 -5.949 17.024 1.00 90.19 88 PRO A CA 1
ATOM 664 C C . PRO A 1 88 ? -2.081 -6.058 17.946 1.00 90.19 88 PRO A C 1
ATOM 666 O O . PRO A 1 88 ? -2.070 -6.826 18.905 1.00 90.19 88 PRO A O 1
ATOM 669 N N . VAL A 1 89 ? -1.026 -5.297 17.649 1.00 91.75 89 VAL A N 1
ATOM 670 C CA . VAL A 1 89 ? 0.200 -5.224 18.441 1.00 91.75 89 VAL A CA 1
ATOM 671 C C . VAL A 1 89 ? 0.654 -3.773 18.471 1.00 91.75 89 VAL A C 1
ATOM 673 O O . VAL A 1 89 ? 0.671 -3.113 17.434 1.00 91.75 89 VAL A O 1
ATOM 676 N N . ASN A 1 90 ? 1.074 -3.288 19.643 1.00 89.31 90 ASN A N 1
ATOM 677 C CA . ASN A 1 90 ? 1.603 -1.932 19.769 1.00 89.31 90 ASN A CA 1
ATOM 678 C C . ASN A 1 90 ? 2.757 -1.681 18.777 1.00 89.31 90 ASN A C 1
ATOM 680 O O . ASN A 1 90 ? 3.618 -2.554 18.603 1.00 89.31 90 ASN A O 1
ATOM 684 N N . PRO A 1 91 ? 2.828 -0.485 18.165 1.00 93.00 91 PRO A N 1
ATOM 685 C CA . PRO A 1 91 ? 3.903 -0.160 17.249 1.00 93.00 91 PRO A CA 1
ATOM 686 C C . PRO A 1 91 ? 5.290 -0.272 17.866 1.00 93.00 91 PRO A C 1
ATOM 688 O O . PRO A 1 91 ? 5.518 0.112 19.010 1.00 93.00 91 PRO A O 1
ATOM 691 N N . THR A 1 92 ? 6.229 -0.779 17.068 1.00 91.88 92 THR A N 1
ATOM 692 C CA . THR A 1 92 ? 7.635 -0.947 17.468 1.00 91.88 92 THR A CA 1
ATOM 693 C C . THR A 1 92 ? 8.503 0.220 17.010 1.00 91.88 92 THR A C 1
ATOM 695 O O . THR A 1 92 ? 9.557 0.476 17.585 1.00 91.88 92 THR A O 1
ATOM 698 N N . LYS A 1 93 ? 8.065 0.942 15.972 1.00 94.81 93 LYS A N 1
ATOM 699 C CA . LYS A 1 93 ? 8.717 2.158 15.484 1.00 94.81 93 LYS A CA 1
ATOM 700 C C . LYS A 1 93 ? 8.234 3.361 16.285 1.00 94.81 93 LYS A C 1
ATOM 702 O O . LYS A 1 93 ? 7.032 3.589 16.399 1.00 94.81 93 LYS A O 1
ATOM 707 N N . GLU A 1 94 ? 9.175 4.155 16.788 1.00 97.00 94 GLU A N 1
ATOM 708 C CA . GLU A 1 94 ? 8.894 5.350 17.596 1.00 97.00 94 GLU A CA 1
ATOM 709 C C . GLU A 1 94 ? 8.001 6.360 16.862 1.00 97.00 94 GLU A C 1
ATOM 711 O O . GLU A 1 94 ? 7.047 6.887 17.436 1.00 97.00 94 GLU A O 1
ATOM 716 N N . LEU A 1 95 ? 8.259 6.579 15.569 1.00 97.12 95 LEU A N 1
ATOM 717 C CA . LEU A 1 95 ? 7.447 7.466 14.740 1.00 97.12 95 LEU A CA 1
ATOM 718 C C . LEU A 1 95 ? 5.999 6.959 14.623 1.00 97.12 95 LEU A C 1
ATOM 720 O O . LEU A 1 95 ? 5.059 7.710 14.873 1.00 97.12 95 LEU A O 1
ATOM 724 N N . THR A 1 96 ? 5.807 5.669 14.338 1.00 97.69 96 THR A N 1
ATOM 725 C CA . THR A 1 96 ? 4.473 5.049 14.278 1.00 97.69 96 THR A CA 1
ATOM 726 C C . THR A 1 96 ? 3.751 5.135 15.623 1.00 97.69 96 THR A C 1
ATOM 728 O O . THR A 1 96 ? 2.572 5.478 15.676 1.00 97.69 96 THR A O 1
ATOM 731 N N . LEU A 1 97 ? 4.456 4.891 16.732 1.00 97.69 97 LEU A N 1
ATOM 732 C CA . LEU A 1 97 ? 3.900 5.044 18.077 1.00 97.69 97 LEU A CA 1
ATOM 733 C C . LEU A 1 97 ? 3.489 6.499 18.363 1.00 97.69 97 LEU A C 1
ATOM 735 O O . LEU A 1 97 ? 2.452 6.741 18.983 1.00 97.69 97 LEU A O 1
ATOM 739 N N . THR A 1 98 ? 4.266 7.471 17.883 1.00 97.94 98 THR A N 1
ATOM 740 C CA . THR A 1 98 ? 3.945 8.901 17.990 1.00 97.94 98 THR A CA 1
ATOM 741 C C . THR A 1 98 ? 2.646 9.229 17.256 1.00 97.94 98 THR A C 1
ATOM 743 O O . THR A 1 98 ? 1.766 9.864 17.843 1.00 97.94 98 THR A O 1
ATOM 746 N N . HIS A 1 99 ? 2.473 8.734 16.026 1.00 98.25 99 HIS A N 1
ATOM 747 C CA . HIS A 1 99 ? 1.224 8.896 15.277 1.00 98.25 99 HIS A CA 1
ATOM 748 C C . HIS A 1 99 ? 0.041 8.185 15.946 1.00 98.25 99 HIS A C 1
ATOM 750 O O . HIS A 1 99 ? -1.043 8.759 16.004 1.00 98.25 99 HIS A O 1
ATOM 756 N N . LEU A 1 100 ? 0.242 7.004 16.545 1.00 98.00 100 LEU A N 1
ATOM 757 C CA . LEU A 1 100 ? -0.818 6.296 17.274 1.00 98.00 100 LEU A CA 1
ATOM 758 C C . LEU A 1 100 ? -1.269 7.087 18.507 1.00 98.00 100 LEU A C 1
ATOM 760 O O . LEU A 1 100 ? -2.461 7.252 18.759 1.00 98.00 100 LEU A O 1
ATOM 764 N N . ASN A 1 101 ? -0.317 7.620 19.273 1.00 97.62 101 ASN A N 1
ATOM 765 C CA . ASN A 1 101 ? -0.615 8.457 20.433 1.00 97.62 101 ASN A CA 1
ATOM 766 C C . ASN A 1 101 ? -1.297 9.769 20.034 1.00 97.62 101 ASN A C 1
ATOM 768 O O . ASN A 1 101 ? -2.130 10.285 20.780 1.00 97.62 101 ASN A O 1
ATOM 772 N N . TYR A 1 102 ? -0.957 10.318 18.869 1.00 97.69 102 TYR A N 1
ATOM 773 C CA . TYR A 1 102 ? -1.629 11.497 18.346 1.00 97.69 102 TYR A CA 1
ATOM 774 C C . TYR A 1 102 ? -3.060 11.189 17.888 1.00 97.69 102 TYR A C 1
ATOM 776 O O . TYR A 1 102 ? -3.973 11.895 18.303 1.00 97.69 102 TYR A O 1
ATOM 784 N N . ALA A 1 103 ? -3.280 10.088 17.163 1.00 97.75 103 ALA A N 1
ATOM 785 C CA . ALA A 1 103 ? -4.610 9.599 16.793 1.00 97.75 103 ALA A CA 1
ATOM 786 C C . ALA A 1 103 ? -5.521 9.417 18.021 1.00 97.75 103 ALA A C 1
ATOM 788 O O . ALA A 1 103 ? -6.653 9.898 18.030 1.00 97.75 103 ALA A O 1
ATOM 789 N N . ARG A 1 104 ? -4.997 8.830 19.108 1.00 96.19 104 ARG A N 1
ATOM 790 C CA . ARG A 1 104 ? -5.710 8.728 20.396 1.00 96.19 104 ARG 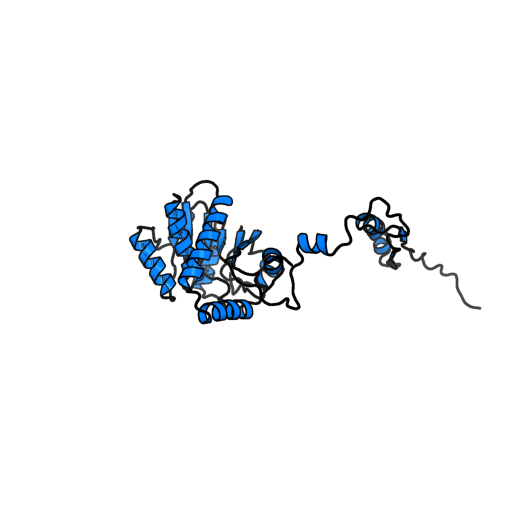A CA 1
ATOM 791 C C . ARG A 1 104 ? -6.086 10.095 20.969 1.00 96.19 104 ARG A C 1
ATOM 793 O O . ARG A 1 104 ? -7.198 10.269 21.452 1.00 96.19 104 ARG A O 1
ATOM 800 N N . ARG A 1 105 ? -5.180 11.079 20.912 1.00 97.06 105 ARG A N 1
ATOM 801 C CA . ARG A 1 105 ? -5.452 12.449 21.388 1.00 97.06 105 ARG A CA 1
ATOM 802 C C . ARG A 1 105 ? -6.486 13.192 20.546 1.00 97.06 105 ARG A C 1
ATOM 804 O O . ARG A 1 105 ? -7.171 14.053 21.085 1.00 97.06 105 ARG A O 1
ATOM 811 N N . LEU A 1 106 ? -6.606 12.853 19.266 1.00 96.38 106 LEU A N 1
ATOM 812 C CA . LEU A 1 106 ? -7.664 13.352 18.386 1.00 96.38 106 LEU A CA 1
ATOM 813 C C . LEU A 1 106 ? -9.008 12.640 18.612 1.00 96.38 106 LEU A C 1
ATOM 815 O O . LEU A 1 106 ? -10.005 13.035 18.020 1.00 96.38 106 LEU A O 1
ATOM 819 N N . GLY A 1 107 ? -9.048 11.617 19.472 1.00 97.19 107 GLY A N 1
ATOM 820 C CA . GLY A 1 107 ? -10.260 10.864 19.779 1.00 97.19 107 GLY A CA 1
ATOM 821 C C . GLY A 1 107 ? -10.634 9.828 18.721 1.00 97.19 107 GLY A C 1
ATOM 822 O O . GLY A 1 107 ? -11.789 9.412 18.690 1.00 97.19 107 GLY A O 1
ATOM 823 N N . LEU A 1 108 ? -9.694 9.402 17.866 1.00 97.62 108 LEU A N 1
ATOM 824 C CA . LEU A 1 108 ? -9.963 8.334 16.902 1.00 97.62 108 LEU A CA 1
ATOM 825 C C . LEU A 1 108 ? -10.190 6.998 17.643 1.00 97.62 108 LEU A C 1
ATOM 827 O O . LEU A 1 108 ? -9.315 6.595 18.419 1.00 97.62 108 LEU A O 1
ATOM 831 N N . PRO A 1 109 ? -11.330 6.311 17.420 1.00 96.69 109 PRO A N 1
ATOM 832 C CA . PRO A 1 109 ? -11.642 5.036 18.061 1.00 96.69 109 PRO A CA 1
ATOM 833 C C . PRO A 1 109 ? -10.579 3.971 17.788 1.00 96.69 109 PRO A C 1
ATOM 835 O O . PRO A 1 109 ? -10.269 3.674 16.632 1.00 96.69 109 PRO A O 1
ATOM 838 N N . LEU A 1 110 ? -10.046 3.380 18.858 1.00 97.12 110 LEU A N 1
ATOM 839 C CA . LEU A 1 110 ? -9.181 2.206 18.802 1.00 97.12 110 LEU A CA 1
ATOM 840 C C . LEU A 1 110 ? -9.981 0.992 19.278 1.00 97.12 110 LEU A C 1
ATOM 842 O O . LEU A 1 110 ? -10.254 0.869 20.469 1.00 97.12 110 LEU A O 1
ATOM 846 N N . CYS A 1 111 ? -10.349 0.137 18.335 1.00 96.81 111 CYS A N 1
ATOM 847 C CA . CYS A 1 111 ? -11.083 -1.100 18.547 1.00 96.81 111 CYS A CA 1
ATOM 848 C C . CYS A 1 111 ? -10.156 -2.182 19.106 1.00 96.81 111 CYS A C 1
ATOM 850 O O . CYS A 1 111 ? -9.077 -2.441 18.552 1.00 96.81 111 CYS A O 1
ATOM 852 N N . GLU A 1 112 ? -10.582 -2.812 20.198 1.00 92.75 112 GLU A N 1
ATOM 853 C CA . GLU A 1 112 ? -9.851 -3.921 20.815 1.00 92.75 112 GLU A CA 1
ATOM 854 C C . GLU A 1 112 ? -10.082 -5.210 20.029 1.00 92.75 112 GLU A C 1
ATOM 856 O O . GLU A 1 112 ? -9.134 -5.963 19.793 1.00 92.75 112 GLU A O 1
ATOM 861 N N . ASP A 1 113 ? -11.318 -5.427 19.574 1.00 94.75 113 ASP A N 1
ATOM 862 C CA . ASP A 1 113 ? -11.679 -6.564 18.738 1.00 94.75 113 ASP A CA 1
ATOM 863 C C . ASP A 1 113 ? -11.630 -6.165 17.259 1.00 94.75 113 ASP A C 1
ATOM 865 O O . ASP A 1 113 ? -12.091 -5.097 16.844 1.00 94.75 113 ASP A O 1
ATOM 869 N N . LEU A 1 114 ? -11.066 -7.055 16.448 1.00 96.19 114 LEU A N 1
ATOM 870 C CA . LEU A 1 114 ? -11.063 -6.926 15.002 1.00 96.19 114 LEU A CA 1
ATOM 871 C C . LEU A 1 114 ? -12.497 -6.852 14.461 1.00 96.19 114 LEU A C 1
ATOM 873 O O . LEU A 1 114 ? -12.757 -6.077 13.546 1.00 96.19 114 LEU A O 1
ATOM 877 N N . GLU A 1 115 ? -13.437 -7.595 15.049 1.00 96.50 115 GLU A N 1
ATOM 878 C CA . GLU A 1 115 ? -14.827 -7.678 14.581 1.00 96.50 115 GLU A CA 1
ATOM 879 C C . GLU A 1 115 ? -15.551 -6.318 14.590 1.00 96.50 115 GLU A C 1
ATOM 881 O O . GLU A 1 115 ? -16.474 -6.086 13.809 1.00 96.50 115 GLU A O 1
ATOM 886 N N . GLU A 1 116 ? -15.096 -5.354 15.396 1.00 96.62 116 GLU A N 1
ATOM 887 C CA . GLU A 1 116 ? -15.643 -3.993 15.399 1.00 96.62 116 GLU A CA 1
ATOM 888 C C . GLU A 1 116 ? -15.470 -3.279 14.041 1.00 96.62 116 GLU A C 1
ATOM 890 O O . GLU A 1 116 ? -16.295 -2.429 13.676 1.00 96.62 116 GLU A O 1
ATOM 895 N N . LEU A 1 117 ? -14.437 -3.647 13.268 1.00 97.25 117 LEU A N 1
ATOM 896 C CA . LEU A 1 117 ? -14.174 -3.122 11.923 1.00 97.25 117 LEU A CA 1
ATOM 897 C C . LEU A 1 117 ? -15.087 -3.742 10.857 1.00 97.25 117 LEU A C 1
ATOM 899 O O . LEU A 1 117 ? -15.226 -3.157 9.786 1.00 97.25 117 LEU A O 1
ATOM 903 N N . HIS A 1 118 ? -15.753 -4.870 11.126 1.00 95.19 118 HIS A N 1
ATOM 904 C CA . HIS A 1 118 ? -16.643 -5.523 10.155 1.00 95.19 118 HIS A CA 1
ATOM 905 C C . HIS A 1 118 ? -17.836 -4.631 9.754 1.00 95.19 118 HIS A C 1
ATOM 907 O O . HIS A 1 118 ? -18.390 -4.737 8.658 1.00 95.19 118 HIS A O 1
ATOM 913 N N . THR A 1 119 ? -18.214 -3.703 10.636 1.00 94.62 119 THR A N 1
ATOM 914 C CA . THR A 1 119 ? -19.275 -2.715 10.384 1.00 94.62 119 THR A CA 1
ATOM 915 C C . THR A 1 119 ? -18.858 -1.573 9.455 1.00 94.62 119 THR A C 1
ATOM 917 O O . THR A 1 119 ? -19.736 -0.886 8.940 1.00 94.62 119 THR A O 1
ATOM 920 N N . SER A 1 120 ? -17.560 -1.402 9.184 1.00 97.31 120 SER A N 1
ATOM 921 C CA . SER A 1 120 ? -17.061 -0.395 8.247 1.00 97.31 120 SER A CA 1
ATOM 922 C C . SER A 1 120 ? -17.503 -0.687 6.811 1.00 97.31 120 SER A C 1
ATOM 924 O O . SER A 1 120 ? -17.703 -1.838 6.417 1.00 97.31 120 SER A O 1
ATOM 926 N N . ASP A 1 121 ? -17.635 0.353 5.995 1.00 97.19 121 ASP A N 1
ATOM 927 C CA . ASP A 1 121 ? -18.014 0.240 4.584 1.00 97.19 121 ASP A CA 1
ATOM 928 C C . ASP A 1 121 ? -16.879 -0.358 3.740 1.00 97.19 121 ASP A C 1
ATOM 930 O O . ASP A 1 121 ? -17.121 -1.111 2.795 1.00 97.19 121 ASP A O 1
ATOM 934 N N . TRP A 1 122 ? -15.634 -0.047 4.105 1.00 98.06 122 TRP A N 1
ATOM 935 C CA . TRP A 1 122 ? -14.415 -0.541 3.470 1.00 98.06 122 TRP A CA 1
ATOM 936 C C . TRP A 1 122 ? -13.228 -0.482 4.435 1.00 98.06 122 TRP A C 1
ATOM 938 O O . TRP A 1 122 ? -13.315 0.099 5.523 1.00 98.06 122 TRP A O 1
ATOM 948 N N . LEU A 1 123 ? -12.126 -1.124 4.044 1.00 98.69 123 LEU A N 1
ATOM 949 C CA . LEU A 1 123 ? -10.964 -1.315 4.906 1.00 98.69 123 LEU A CA 1
ATOM 950 C C . LEU A 1 123 ? -9.675 -0.797 4.276 1.00 98.69 123 LEU A C 1
ATOM 952 O O . LEU A 1 123 ? -9.483 -0.880 3.063 1.00 98.69 123 LEU A O 1
ATOM 956 N N . ILE A 1 124 ? -8.766 -0.330 5.126 1.00 98.81 124 ILE A N 1
ATOM 957 C CA . ILE A 1 124 ? -7.382 -0.014 4.782 1.00 98.81 124 ILE A CA 1
ATOM 958 C C . ILE A 1 124 ? -6.471 -1.024 5.463 1.00 98.81 124 ILE A C 1
ATOM 960 O O . ILE A 1 124 ? -6.509 -1.202 6.682 1.00 98.81 124 ILE A O 1
ATOM 964 N N . ASP A 1 125 ? -5.620 -1.647 4.663 1.00 98.75 125 ASP A N 1
ATOM 965 C CA . ASP A 1 125 ? -4.566 -2.523 5.133 1.00 98.75 125 ASP A CA 1
ATOM 966 C C . ASP A 1 125 ? -3.238 -1.761 5.247 1.00 98.75 125 ASP A C 1
ATOM 968 O O . ASP A 1 125 ? -2.610 -1.405 4.249 1.00 98.75 125 ASP A O 1
ATOM 972 N N . GLY A 1 126 ? -2.832 -1.520 6.495 1.00 98.00 126 GLY A N 1
ATOM 973 C CA . GLY A 1 126 ? -1.553 -0.933 6.883 1.00 98.00 126 GLY A CA 1
ATOM 974 C C . GLY A 1 126 ? -0.738 -1.824 7.824 1.00 98.00 126 GLY A C 1
ATOM 975 O O . GLY A 1 126 ? 0.062 -1.304 8.608 1.00 98.00 126 GLY A O 1
ATOM 976 N N . LEU A 1 127 ? -0.948 -3.150 7.826 1.00 97.38 127 LEU A N 1
ATOM 977 C CA . LEU A 1 127 ? -0.265 -4.048 8.774 1.00 97.38 127 LEU A CA 1
ATOM 978 C C . LEU A 1 127 ? 1.223 -4.226 8.438 1.00 97.38 127 LEU A C 1
ATOM 980 O O . LEU A 1 127 ? 2.097 -4.044 9.290 1.00 97.38 127 LEU A O 1
ATOM 984 N N . PHE A 1 128 ? 1.524 -4.575 7.190 1.00 96.56 128 PHE A N 1
ATOM 985 C CA . PHE A 1 128 ? 2.865 -4.877 6.705 1.00 96.56 128 PHE A CA 1
ATOM 986 C C . PHE A 1 128 ? 3.039 -4.307 5.295 1.00 96.56 128 PHE A C 1
ATOM 988 O O . PHE A 1 128 ? 2.178 -4.489 4.451 1.00 96.56 128 PHE A O 1
ATOM 995 N N . GLY A 1 129 ? 4.146 -3.606 5.051 1.00 92.44 129 GLY A N 1
ATOM 996 C CA . GLY A 1 129 ? 4.532 -3.154 3.706 1.00 92.44 129 GLY A CA 1
ATOM 997 C C . GLY A 1 129 ? 5.683 -3.995 3.151 1.00 92.44 129 GLY A C 1
ATOM 998 O O . GLY A 1 129 ? 5.961 -5.089 3.650 1.00 92.44 129 GLY A O 1
ATOM 999 N N . PHE A 1 130 ? 6.442 -3.442 2.200 1.00 91.62 130 PHE A N 1
ATOM 1000 C CA . PHE A 1 130 ? 7.587 -4.126 1.573 1.00 91.62 130 PHE A CA 1
ATOM 1001 C C . PHE A 1 130 ? 8.702 -4.586 2.532 1.00 91.62 130 PHE A C 1
ATOM 1003 O O . PHE A 1 130 ? 9.521 -5.422 2.164 1.00 91.62 130 PHE A O 1
ATOM 1010 N N . GLY A 1 131 ? 8.749 -4.070 3.765 1.00 87.56 131 GLY A N 1
ATOM 1011 C CA . GLY A 1 131 ? 9.724 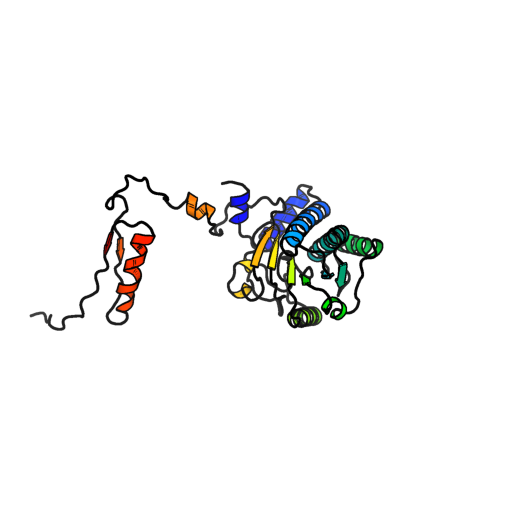-4.472 4.786 1.00 87.56 131 GLY A CA 1
ATOM 1012 C C . GLY A 1 131 ? 9.493 -5.859 5.406 1.00 87.56 131 GLY A C 1
ATOM 1013 O O . GLY A 1 131 ? 10.270 -6.267 6.272 1.00 87.56 131 GLY A O 1
ATOM 1014 N N . LEU A 1 132 ? 8.433 -6.580 5.025 1.00 88.94 132 LEU A N 1
ATOM 1015 C CA . LEU A 1 132 ? 8.184 -7.939 5.501 1.00 88.94 132 LEU A CA 1
ATOM 1016 C C . LEU A 1 132 ? 9.156 -8.936 4.850 1.00 88.94 132 LEU A C 1
ATOM 1018 O O . LEU A 1 132 ? 9.081 -9.210 3.657 1.00 88.94 132 LEU A O 1
ATOM 1022 N N . SER A 1 133 ? 10.042 -9.516 5.659 1.00 83.50 133 SER A N 1
ATOM 1023 C CA . SER A 1 133 ? 11.105 -10.428 5.206 1.00 83.50 133 SER A CA 1
ATOM 1024 C C . SER A 1 133 ? 11.035 -11.831 5.821 1.00 83.50 133 SER A C 1
ATOM 1026 O O . SER A 1 133 ? 11.989 -12.603 5.735 1.00 83.50 133 SER A O 1
ATOM 1028 N N . ARG A 1 134 ? 9.931 -12.166 6.498 1.00 88.12 134 ARG A N 1
ATOM 1029 C CA . ARG A 1 134 ? 9.761 -13.445 7.200 1.00 88.12 134 ARG A CA 1
ATOM 1030 C C . ARG A 1 134 ? 8.306 -13.888 7.237 1.00 88.12 134 ARG A C 1
ATOM 1032 O O . ARG A 1 134 ? 7.403 -13.063 7.127 1.00 88.12 134 ARG A O 1
ATOM 1039 N N . ALA A 1 135 ? 8.110 -15.179 7.499 1.00 92.25 135 ALA A N 1
ATOM 1040 C CA . ALA A 1 135 ? 6.797 -15.771 7.723 1.00 92.25 135 ALA A CA 1
ATOM 1041 C C . ALA A 1 135 ? 6.010 -15.029 8.817 1.00 92.25 135 ALA A C 1
ATOM 1043 O O . ALA A 1 135 ? 6.563 -14.650 9.857 1.00 92.25 135 ALA A O 1
ATOM 1044 N N . LEU A 1 136 ? 4.711 -14.850 8.580 1.00 94.50 136 LEU A N 1
ATOM 1045 C CA . LEU A 1 136 ? 3.797 -14.262 9.551 1.00 94.50 136 LEU A CA 1
ATOM 1046 C C . LEU A 1 136 ? 3.614 -15.185 10.761 1.00 94.50 136 LEU A C 1
ATOM 1048 O O . LEU A 1 136 ? 3.632 -16.411 10.631 1.00 94.50 136 LEU A O 1
ATOM 1052 N N . SER A 1 137 ? 3.385 -14.603 11.942 1.00 95.50 137 SER A N 1
ATOM 1053 C CA . SER A 1 137 ? 2.969 -15.386 13.109 1.00 95.50 137 SER A CA 1
ATOM 1054 C C . SER A 1 137 ? 1.580 -15.990 12.891 1.00 95.50 137 SER A C 1
ATOM 1056 O O . SER A 1 137 ? 0.788 -15.468 12.107 1.00 95.50 137 SER A O 1
ATOM 1058 N N . ALA A 1 138 ? 1.252 -17.052 13.629 1.00 96.38 138 ALA A N 1
ATOM 1059 C CA . ALA A 1 138 ? -0.072 -17.672 13.559 1.00 96.38 138 ALA A CA 1
ATOM 1060 C C . ALA A 1 138 ? -1.204 -16.668 13.850 1.00 96.38 138 ALA A C 1
ATOM 1062 O O . ALA A 1 138 ? -2.235 -16.699 13.189 1.00 96.38 138 ALA A O 1
ATOM 1063 N N . GLN A 1 139 ? -0.993 -15.731 14.784 1.00 95.44 139 GLN A N 1
ATOM 1064 C CA . GLN A 1 139 ? -1.974 -14.683 15.087 1.00 95.44 139 GLN A CA 1
ATOM 1065 C C . GLN A 1 139 ? -2.172 -13.715 13.913 1.00 95.44 139 GLN A C 1
ATOM 1067 O O . GLN A 1 139 ? -3.302 -13.350 13.609 1.00 95.44 139 GLN A O 1
ATOM 1072 N N . ALA A 1 140 ? -1.090 -13.312 13.237 1.00 96.19 140 ALA A N 1
ATOM 1073 C CA . ALA A 1 140 ? -1.182 -12.425 12.080 1.00 96.19 140 ALA A CA 1
ATOM 1074 C C . ALA A 1 140 ? -1.848 -13.121 10.882 1.00 96.19 140 ALA A C 1
ATOM 1076 O O . ALA A 1 140 ? -2.642 -12.494 10.187 1.00 96.19 140 ALA A O 1
ATOM 1077 N N . GLN A 1 141 ? -1.566 -14.412 10.670 1.00 97.62 141 GLN A N 1
ATOM 1078 C CA . GLN A 1 141 ? -2.239 -15.210 9.640 1.00 97.62 141 GLN A CA 1
ATOM 1079 C C . GLN A 1 141 ? -3.743 -15.315 9.918 1.00 97.62 141 GLN A C 1
ATOM 1081 O O . GLN A 1 141 ? -4.533 -14.990 9.039 1.00 97.62 141 GLN A O 1
ATOM 1086 N N . ALA A 1 142 ? -4.136 -15.654 11.150 1.00 97.62 142 ALA A N 1
ATOM 1087 C CA . ALA A 1 142 ? -5.543 -15.752 11.539 1.00 97.62 142 ALA A CA 1
ATOM 1088 C C . ALA A 1 142 ? -6.300 -14.421 11.376 1.00 97.62 142 ALA A C 1
ATOM 1090 O O . ALA A 1 142 ? -7.418 -14.410 10.868 1.00 97.62 142 ALA A O 1
ATOM 1091 N N . LEU A 1 143 ? -5.677 -13.294 11.744 1.00 97.75 143 LEU A N 1
ATOM 1092 C CA . LEU A 1 143 ? -6.249 -11.958 11.541 1.00 97.75 143 LEU A CA 1
ATOM 1093 C C . LEU A 1 143 ? -6.505 -11.681 10.054 1.00 97.75 143 LEU A C 1
ATOM 1095 O O . LEU A 1 143 ? -7.596 -11.257 9.682 1.00 97.75 143 LEU A O 1
ATOM 1099 N N . ILE A 1 144 ? -5.513 -11.938 9.197 1.00 98.38 144 ILE A N 1
ATOM 1100 C CA . ILE A 1 144 ? -5.634 -11.745 7.744 1.00 98.38 144 ILE A CA 1
ATOM 1101 C C . ILE A 1 144 ? -6.720 -12.654 7.161 1.00 98.38 144 ILE A C 1
ATOM 1103 O O . ILE A 1 144 ? -7.515 -12.220 6.330 1.00 98.38 144 ILE A O 1
ATOM 1107 N N . GLU A 1 145 ? -6.771 -13.912 7.594 1.00 98.06 145 GLU A N 1
ATOM 1108 C CA . GLU A 1 145 ? -7.790 -14.867 7.164 1.00 98.06 145 GLU A CA 1
ATOM 1109 C C . GLU A 1 145 ? -9.199 -14.435 7.575 1.00 98.06 145 GLU A C 1
ATOM 1111 O O . GLU A 1 145 ? -10.112 -14.569 6.763 1.00 98.06 145 GLU A O 1
ATOM 1116 N N . GLN A 1 146 ? -9.380 -13.880 8.777 1.00 98.06 146 GLN A N 1
ATOM 1117 C CA . GLN A 1 146 ? -10.663 -13.332 9.225 1.00 98.06 146 GLN A CA 1
ATOM 1118 C C . GLN A 1 146 ? -11.083 -12.124 8.377 1.00 98.06 146 GLN A C 1
ATOM 1120 O O . GLN A 1 146 ? -12.209 -12.094 7.888 1.00 98.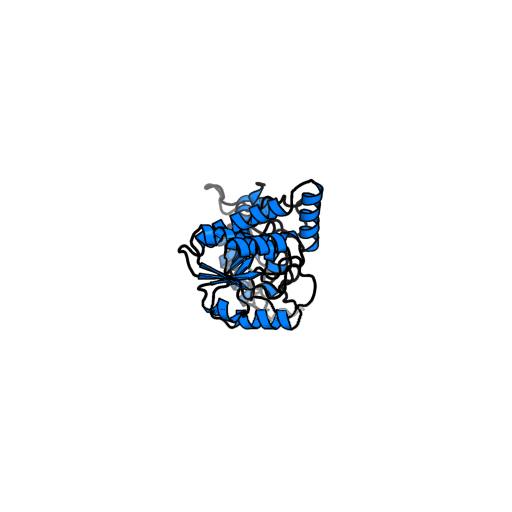06 146 GLN A O 1
ATOM 1125 N N . VAL A 1 147 ? -10.173 -11.180 8.109 1.00 98.38 147 VAL A N 1
ATOM 1126 C CA . VAL A 1 147 ? -10.459 -10.025 7.234 1.00 98.38 147 VAL A CA 1
ATOM 1127 C C . VAL A 1 147 ? -10.851 -10.481 5.827 1.00 98.38 147 VAL A C 1
ATOM 1129 O O . VAL A 1 147 ? -11.804 -9.966 5.252 1.00 98.38 147 VAL A O 1
ATOM 1132 N N . ASN A 1 148 ? -10.161 -11.483 5.280 1.00 98.31 148 ASN A N 1
ATOM 1133 C CA . ASN A 1 148 ? -10.444 -12.029 3.951 1.00 98.31 148 ASN A CA 1
ATOM 1134 C C . ASN A 1 148 ? -11.782 -12.785 3.854 1.00 98.31 148 ASN A C 1
ATOM 1136 O O . ASN A 1 148 ? -12.221 -13.081 2.741 1.00 98.31 148 ASN A O 1
ATOM 1140 N N . GLN A 1 149 ? -12.401 -13.148 4.981 1.00 97.62 149 GLN A N 1
ATOM 1141 C CA . GLN A 1 149 ? -13.739 -13.749 5.009 1.00 97.62 149 GLN A CA 1
ATOM 1142 C C . GLN A 1 149 ? -14.847 -12.697 4.929 1.00 97.62 149 GLN A C 1
ATOM 1144 O O . GLN A 1 149 ? -15.984 -13.037 4.600 1.00 97.62 149 GLN A O 1
ATOM 1149 N N . TRP A 1 150 ? -14.536 -11.436 5.222 1.00 97.44 150 TRP A N 1
ATOM 1150 C CA . TRP A 1 150 ? -15.499 -10.353 5.139 1.00 97.44 150 TRP A CA 1
ATOM 1151 C C . TRP A 1 150 ? -15.728 -9.943 3.683 1.00 97.44 150 TRP A C 1
ATOM 1153 O O . TRP A 1 150 ? -14.784 -9.734 2.921 1.00 97.44 150 TRP A O 1
ATOM 1163 N N . ASP A 1 151 ? -16.992 -9.764 3.298 1.00 95.00 151 ASP A N 1
ATOM 1164 C CA . ASP A 1 151 ? -17.366 -9.233 1.981 1.00 95.00 151 ASP A CA 1
ATOM 1165 C C . ASP A 1 151 ? -17.232 -7.701 1.966 1.00 95.00 151 ASP A C 1
ATOM 1167 O O . ASP A 1 151 ? -18.209 -6.951 1.897 1.00 95.00 151 ASP A O 1
ATOM 1171 N N . LYS A 1 152 ? -15.995 -7.226 2.151 1.00 95.81 152 LYS A N 1
ATOM 1172 C CA . LYS A 1 152 ? -15.644 -5.806 2.255 1.00 95.81 152 LYS A CA 1
ATOM 1173 C C . LYS A 1 152 ? -14.469 -5.485 1.336 1.00 95.81 152 LYS A C 1
ATOM 1175 O O . LYS A 1 152 ? -13.497 -6.238 1.288 1.00 95.81 152 LYS A O 1
ATOM 1180 N N . PRO A 1 153 ? -14.503 -4.358 0.607 1.00 97.44 153 PRO A N 1
ATOM 1181 C CA . PRO A 1 153 ? -13.370 -3.965 -0.212 1.00 97.44 153 PRO A CA 1
ATOM 1182 C C . PRO A 1 153 ? -12.206 -3.507 0.678 1.00 97.44 153 PRO A C 1
ATOM 1184 O O . PRO A 1 153 ? -12.366 -2.627 1.524 1.00 97.44 153 PRO A O 1
ATOM 1187 N N . VAL A 1 154 ? -11.026 -4.088 0.454 1.00 98.75 154 VAL A N 1
ATOM 1188 C CA . VAL A 1 154 ? -9.784 -3.722 1.151 1.00 98.75 154 VAL A CA 1
ATOM 1189 C C . VAL A 1 154 ? -8.866 -2.941 0.212 1.00 98.75 154 VAL A C 1
ATOM 1191 O O . VAL A 1 154 ? -8.654 -3.351 -0.934 1.00 98.75 154 VAL A O 1
ATOM 1194 N N . VAL A 1 155 ? -8.308 -1.830 0.694 1.00 98.75 155 VAL A N 1
ATOM 1195 C CA . VAL A 1 155 ? -7.243 -1.079 0.023 1.00 98.75 155 VAL A CA 1
ATOM 1196 C C . VAL A 1 155 ? -5.928 -1.296 0.758 1.00 98.75 155 VAL A C 1
ATOM 1198 O O . VAL A 1 155 ? -5.795 -0.897 1.913 1.00 98.75 155 VAL A O 1
ATOM 1201 N N . ALA A 1 156 ? -4.952 -1.906 0.093 1.00 98.75 156 ALA A N 1
ATOM 1202 C CA . ALA A 1 156 ? -3.623 -2.107 0.652 1.00 98.75 156 ALA A CA 1
ATOM 1203 C C . ALA A 1 156 ? -2.732 -0.885 0.427 1.00 98.75 156 ALA A C 1
ATOM 1205 O O . ALA A 1 156 ? -2.624 -0.380 -0.697 1.00 98.75 156 ALA A O 1
ATOM 1206 N N . LEU A 1 157 ? -2.082 -0.429 1.498 1.00 98.56 157 LEU A N 1
ATOM 1207 C CA . LEU A 1 157 ? -1.045 0.591 1.426 1.00 98.56 157 LEU A CA 1
ATOM 1208 C C . LEU A 1 157 ? 0.290 -0.089 1.119 1.00 98.56 157 LEU A C 1
ATOM 1210 O O . LEU A 1 157 ? 0.733 -0.967 1.856 1.00 98.56 157 LEU A O 1
ATOM 1214 N N . ASP A 1 158 ? 0.918 0.330 0.023 1.00 97.62 158 ASP A N 1
ATOM 1215 C CA . ASP A 1 158 ? 2.157 -0.208 -0.540 1.00 97.62 158 ASP A CA 1
ATOM 1216 C C . ASP A 1 158 ? 2.068 -1.633 -1.122 1.00 97.62 158 ASP A C 1
ATOM 1218 O O . ASP A 1 158 ? 2.248 -1.826 -2.326 1.00 97.62 158 ASP A O 1
ATOM 1222 N N . LEU A 1 159 ? 1.773 -2.625 -0.285 1.00 97.56 159 LEU A N 1
ATOM 1223 C CA . LEU A 1 159 ? 1.647 -4.043 -0.629 1.00 97.56 159 LEU A CA 1
ATOM 1224 C C . LEU A 1 159 ? 0.526 -4.658 0.213 1.00 97.56 159 LEU A C 1
ATOM 1226 O O . LEU A 1 159 ? 0.394 -4.279 1.375 1.00 97.56 159 LEU A O 1
ATOM 1230 N N . PRO A 1 160 ? -0.238 -5.639 -0.306 1.00 98.38 160 PRO A N 1
ATOM 1231 C CA . PRO A 1 160 ? -1.112 -6.431 0.545 1.00 98.38 160 PRO A CA 1
ATOM 1232 C C . PRO A 1 160 ? -0.292 -7.099 1.644 1.00 98.38 160 PRO A C 1
ATOM 1234 O O . PRO A 1 160 ? 0.684 -7.809 1.381 1.00 98.38 160 PRO A O 1
ATOM 1237 N N . SER A 1 161 ? -0.689 -6.874 2.886 1.00 98.31 161 SER A N 1
ATOM 1238 C CA . SER A 1 161 ? -0.016 -7.405 4.056 1.00 98.31 161 SER A CA 1
ATOM 1239 C C . SER A 1 161 ? 0.101 -8.914 3.979 1.00 98.31 161 SER A C 1
ATOM 1241 O O . SER A 1 161 ? -0.882 -9.609 3.731 1.00 98.31 161 SER A O 1
ATOM 1243 N N . GLY A 1 162 ? 1.313 -9.416 4.210 1.00 97.38 162 GLY A N 1
ATOM 1244 C CA . GLY A 1 162 ? 1.637 -10.834 4.084 1.00 97.38 162 GLY A CA 1
ATOM 1245 C C . GLY A 1 162 ? 2.166 -11.245 2.712 1.00 97.38 162 GLY A C 1
ATOM 1246 O O . GLY A 1 162 ? 2.669 -12.355 2.588 1.00 97.38 162 GLY A O 1
ATOM 1247 N N . LEU A 1 163 ? 2.130 -10.377 1.699 1.00 97.62 163 LEU A N 1
ATOM 1248 C CA . LEU A 1 163 ? 2.708 -10.660 0.387 1.00 97.62 163 LEU A CA 1
ATOM 1249 C C . LEU A 1 163 ? 4.216 -10.360 0.356 1.00 97.62 163 LEU A C 1
ATOM 1251 O O . LEU A 1 163 ? 4.669 -9.328 0.847 1.00 97.62 163 LEU A O 1
ATOM 1255 N N . ASP A 1 164 ? 5.004 -11.245 -0.249 1.00 97.56 164 ASP A N 1
ATOM 1256 C CA . ASP A 1 164 ? 6.424 -11.015 -0.510 1.00 97.56 164 ASP A CA 1
ATOM 1257 C C . ASP A 1 164 ? 6.612 -10.009 -1.662 1.00 97.56 164 ASP A C 1
ATOM 1259 O O . ASP A 1 164 ? 6.208 -10.253 -2.803 1.00 97.56 164 ASP A O 1
ATOM 1263 N N . GLY A 1 165 ? 7.277 -8.887 -1.372 1.00 96.31 165 GLY A N 1
ATOM 1264 C CA . GLY A 1 165 ? 7.559 -7.818 -2.333 1.00 96.31 165 GLY A CA 1
ATOM 1265 C C . GLY A 1 165 ? 8.517 -8.191 -3.472 1.00 96.31 165 GLY A C 1
ATOM 1266 O O . GLY A 1 165 ? 8.645 -7.411 -4.414 1.00 96.31 165 GLY A O 1
ATOM 1267 N N . ASN A 1 166 ? 9.167 -9.358 -3.434 1.00 95.94 166 ASN A N 1
ATOM 1268 C CA . ASN A 1 166 ? 10.007 -9.875 -4.517 1.00 95.94 166 ASN A CA 1
ATOM 1269 C C . ASN A 1 166 ? 9.308 -10.973 -5.322 1.00 95.94 166 ASN A C 1
ATOM 1271 O O . ASN A 1 166 ? 9.334 -10.944 -6.550 1.00 95.94 166 ASN A O 1
ATOM 1275 N N . THR A 1 167 ? 8.707 -11.949 -4.638 1.00 96.50 167 THR A N 1
ATOM 1276 C CA . THR A 1 167 ? 8.177 -13.160 -5.287 1.00 96.50 167 THR A CA 1
ATOM 1277 C C . THR A 1 167 ? 6.682 -13.099 -5.578 1.00 96.50 167 THR A C 1
ATOM 1279 O O . THR A 1 167 ? 6.196 -13.893 -6.376 1.00 96.50 167 THR A O 1
ATOM 1282 N N . GLY A 1 168 ? 5.944 -12.186 -4.939 1.00 96.62 168 GLY A N 1
ATOM 1283 C CA . GLY A 1 168 ? 4.486 -12.133 -5.042 1.00 96.62 168 GLY A CA 1
ATOM 1284 C C . GLY A 1 168 ? 3.779 -13.285 -4.325 1.00 96.62 168 GLY A C 1
ATOM 1285 O O . GLY A 1 168 ? 2.579 -13.461 -4.501 1.00 96.62 168 GLY A O 1
ATOM 1286 N N . LYS A 1 169 ? 4.498 -14.082 -3.522 1.00 97.44 169 LYS A N 1
ATOM 1287 C CA . LYS A 1 169 ? 3.931 -15.202 -2.762 1.00 97.44 169 LYS A CA 1
ATOM 1288 C C . LYS A 1 169 ? 3.559 -14.778 -1.340 1.00 97.44 169 LYS A C 1
ATOM 1290 O O . LYS A 1 169 ? 4.266 -13.963 -0.749 1.00 97.44 169 LYS A O 1
ATOM 1295 N N . PRO A 1 170 ? 2.497 -15.344 -0.748 1.00 97.44 170 PRO A N 1
ATOM 1296 C CA . PRO A 1 170 ? 2.180 -15.106 0.655 1.00 97.44 170 PRO A CA 1
ATOM 1297 C C . PRO A 1 170 ? 3.217 -15.703 1.616 1.00 97.44 170 PRO A C 1
ATOM 1299 O O . PRO A 1 170 ? 3.645 -16.848 1.471 1.00 97.44 170 PRO A O 1
ATOM 1302 N N . TRP A 1 171 ? 3.512 -14.977 2.689 1.00 95.69 171 TRP A N 1
ATOM 1303 C CA . TRP A 1 171 ? 4.244 -15.424 3.875 1.00 95.69 171 TRP A CA 1
ATOM 1304 C C . TRP A 1 171 ? 3.328 -16.206 4.837 1.00 95.69 171 TRP A C 1
ATOM 1306 O O . TRP A 1 171 ? 3.232 -15.898 6.028 1.00 95.69 171 TRP A O 1
ATOM 1316 N N . GLY A 1 172 ? 2.637 -17.220 4.307 1.00 96.00 172 GLY A N 1
ATOM 1317 C CA . GLY A 1 172 ? 1.606 -18.013 4.991 1.00 96.00 172 GLY A CA 1
ATOM 1318 C C . GLY A 1 172 ? 0.192 -17.574 4.610 1.00 96.00 172 GLY A C 1
ATOM 1319 O O . GLY A 1 172 ? -0.548 -18.351 4.018 1.00 96.00 172 GLY A O 1
ATOM 1320 N N . ALA A 1 173 ? -0.138 -16.306 4.853 1.00 97.44 173 ALA A N 1
ATOM 1321 C CA . ALA A 1 173 ? -1.390 -15.675 4.438 1.00 97.44 173 ALA A CA 1
ATOM 1322 C C . ALA A 1 173 ? -1.103 -14.280 3.869 1.00 97.44 173 ALA A C 1
ATOM 1324 O O . ALA A 1 173 ? -0.085 -13.677 4.209 1.00 97.44 173 ALA A O 1
ATOM 1325 N N . ALA A 1 174 ? -1.988 -13.772 3.012 1.00 98.25 174 ALA A N 1
ATOM 1326 C CA . ALA A 1 174 ? -1.925 -12.404 2.507 1.00 98.25 174 ALA A CA 1
ATOM 1327 C C . ALA A 1 174 ? -3.326 -11.789 2.423 1.00 98.25 174 ALA A C 1
ATOM 1329 O O . ALA A 1 174 ? -4.310 -12.501 2.202 1.00 98.25 174 ALA A O 1
ATOM 1330 N N . ILE A 1 175 ? -3.425 -10.476 2.612 1.00 98.62 175 ILE A N 1
ATOM 1331 C CA . ILE A 1 175 ? -4.671 -9.734 2.406 1.00 98.62 175 ILE A CA 1
ATOM 1332 C C . ILE A 1 175 ? -5.086 -9.830 0.933 1.00 98.62 175 ILE A C 1
ATOM 1334 O O . ILE A 1 175 ? -4.260 -9.715 0.028 1.00 98.62 175 ILE A O 1
ATOM 1338 N N . ARG A 1 176 ? -6.380 -10.041 0.689 1.00 98.62 176 ARG A N 1
ATOM 1339 C CA . ARG A 1 176 ? -6.993 -9.953 -0.640 1.00 98.62 176 ARG A CA 1
ATOM 1340 C C . ARG A 1 176 ? -7.492 -8.533 -0.859 1.00 98.62 176 ARG A C 1
ATOM 1342 O O . ARG A 1 176 ? -8.621 -8.192 -0.514 1.00 98.62 176 ARG A O 1
ATOM 1349 N N . ALA A 1 177 ? -6.630 -7.696 -1.417 1.00 98.56 177 ALA A N 1
ATOM 1350 C CA . ALA A 1 177 ? -6.957 -6.316 -1.713 1.00 98.56 177 ALA A CA 1
ATOM 1351 C C . ALA A 1 177 ? -7.819 -6.211 -2.978 1.00 98.56 177 ALA A C 1
ATOM 1353 O O . ALA A 1 177 ? -7.574 -6.866 -3.991 1.00 98.56 177 ALA A O 1
ATOM 1354 N N . LYS A 1 178 ? -8.805 -5.312 -2.947 1.00 98.50 178 LYS A N 1
ATOM 1355 C CA . LYS A 1 178 ? -9.482 -4.831 -4.158 1.00 98.50 178 LYS A CA 1
ATOM 1356 C C . LYS A 1 178 ? -8.579 -3.866 -4.927 1.00 98.50 178 LYS A C 1
ATOM 1358 O O . LYS A 1 178 ? -8.581 -3.859 -6.160 1.00 98.50 178 LYS A O 1
ATOM 1363 N N . THR A 1 179 ? -7.809 -3.060 -4.199 1.00 98.62 179 THR A N 1
ATOM 1364 C CA . THR A 1 179 ? -6.882 -2.074 -4.755 1.00 98.62 179 THR A CA 1
ATOM 1365 C C . THR A 1 179 ? -5.602 -2.044 -3.930 1.00 98.62 179 THR A C 1
ATOM 1367 O O . THR A 1 179 ? -5.664 -2.018 -2.705 1.00 98.62 179 THR A O 1
ATOM 1370 N N . THR A 1 180 ? -4.450 -2.000 -4.590 1.00 98.81 180 THR A N 1
ATOM 1371 C CA . THR A 1 180 ? -3.142 -1.827 -3.948 1.00 98.81 180 THR A CA 1
ATOM 1372 C C . THR A 1 180 ? -2.526 -0.512 -4.408 1.00 98.81 180 THR A C 1
ATOM 1374 O O . THR A 1 180 ? -2.344 -0.293 -5.606 1.00 98.81 180 THR A O 1
ATOM 1377 N N . LEU A 1 181 ? -2.184 0.359 -3.461 1.00 98.62 181 LEU A N 1
ATOM 1378 C CA . LEU A 1 181 ? -1.554 1.651 -3.720 1.00 98.62 181 LEU A CA 1
ATOM 1379 C C . LEU A 1 181 ? -0.047 1.546 -3.453 1.00 98.62 181 LEU A C 1
ATOM 1381 O O . LEU A 1 181 ? 0.423 1.829 -2.354 1.00 98.62 181 LEU A O 1
ATOM 1385 N N . CYS A 1 182 ? 0.705 1.118 -4.465 1.00 97.81 182 CYS A N 1
ATOM 1386 C CA . CYS A 1 182 ? 2.154 0.929 -4.414 1.00 97.81 182 CYS A CA 1
ATOM 1387 C C . CYS A 1 182 ? 2.871 2.270 -4.235 1.00 97.81 182 CYS A C 1
ATOM 1389 O O . CYS A 1 182 ? 2.699 3.180 -5.047 1.00 97.81 182 CYS A O 1
ATOM 1391 N N . LEU A 1 183 ? 3.723 2.401 -3.218 1.00 97.25 183 LEU A N 1
ATOM 1392 C CA . LEU A 1 183 ? 4.388 3.668 -2.917 1.00 97.25 183 LEU A CA 1
ATOM 1393 C C . LEU A 1 183 ? 5.759 3.773 -3.603 1.00 97.25 183 LEU A C 1
ATOM 1395 O O . LEU A 1 183 ? 6.596 2.875 -3.516 1.00 97.25 183 LEU A O 1
ATOM 1399 N N . GLY A 1 184 ? 6.025 4.894 -4.273 1.00 95.12 184 GLY A N 1
ATOM 1400 C CA . GLY A 1 184 ? 7.345 5.241 -4.809 1.00 95.12 184 GLY A CA 1
ATOM 1401 C C . GLY A 1 184 ? 7.704 4.559 -6.124 1.00 95.12 184 GLY A C 1
ATOM 1402 O O . GLY A 1 184 ? 7.684 5.207 -7.167 1.00 95.12 184 GLY A O 1
ATOM 1403 N N . LEU A 1 185 ? 8.058 3.274 -6.073 1.00 95.62 185 LEU A N 1
ATOM 1404 C CA . LEU A 1 185 ? 8.495 2.467 -7.220 1.00 95.62 185 LEU A CA 1
ATOM 1405 C C . LEU A 1 185 ? 7.814 1.096 -7.194 1.00 95.62 185 LEU A C 1
ATOM 1407 O O . LEU A 1 185 ? 7.449 0.613 -6.122 1.00 95.62 185 LEU A O 1
ATOM 1411 N N . TRP A 1 186 ? 7.662 0.463 -8.362 1.00 96.31 186 TRP A N 1
ATOM 1412 C CA . TRP A 1 186 ? 7.032 -0.854 -8.473 1.00 96.31 186 TRP A CA 1
ATOM 1413 C C . TRP A 1 186 ? 7.865 -1.927 -7.779 1.00 96.31 186 TRP A C 1
ATOM 1415 O O . TRP A 1 186 ? 9.006 -2.169 -8.169 1.00 96.31 186 TRP A O 1
ATOM 1425 N N . LYS A 1 187 ? 7.273 -2.615 -6.800 1.00 95.94 187 LYS A N 1
ATOM 1426 C CA . LYS A 1 187 ? 7.877 -3.805 -6.196 1.00 95.94 187 LYS A CA 1
ATOM 1427 C C . LYS A 1 187 ? 7.723 -4.990 -7.142 1.00 95.94 187 LYS A C 1
ATOM 1429 O O . LYS A 1 187 ? 6.631 -5.222 -7.661 1.00 95.94 187 LYS A O 1
ATOM 1434 N N . LEU A 1 188 ? 8.801 -5.744 -7.349 1.00 95.62 188 LEU A N 1
ATOM 1435 C CA . LEU A 1 188 ? 8.844 -6.884 -8.271 1.00 95.62 188 LEU A CA 1
ATOM 1436 C C . LEU A 1 188 ? 7.704 -7.888 -8.037 1.00 95.62 188 LEU A C 1
ATOM 1438 O O . LEU A 1 188 ? 7.099 -8.365 -8.998 1.00 95.62 188 LEU A O 1
ATOM 1442 N N . GLY A 1 189 ? 7.389 -8.158 -6.771 1.00 96.19 189 GLY A N 1
ATOM 1443 C CA . GLY A 1 189 ? 6.346 -9.084 -6.339 1.00 96.19 189 GLY A CA 1
ATOM 1444 C C . GLY A 1 189 ? 4.954 -8.708 -6.842 1.00 96.19 189 GLY A C 1
ATOM 1445 O O . GLY A 1 189 ? 4.199 -9.592 -7.225 1.00 96.19 189 GLY A O 1
ATOM 1446 N N . LEU A 1 190 ? 4.635 -7.411 -6.950 1.00 97.19 190 LEU A N 1
ATOM 1447 C CA . LEU A 1 190 ? 3.335 -6.932 -7.453 1.00 97.19 190 LEU A CA 1
ATOM 1448 C C . LEU A 1 190 ? 3.097 -7.262 -8.932 1.00 97.19 190 LEU A C 1
ATOM 1450 O O . LEU A 1 190 ? 1.972 -7.156 -9.412 1.00 97.19 190 LEU A O 1
ATOM 1454 N N . LEU A 1 191 ? 4.159 -7.612 -9.661 1.00 95.56 191 LEU A N 1
ATOM 1455 C CA . LEU A 1 191 ? 4.129 -7.909 -11.090 1.00 95.56 191 LEU A CA 1
ATOM 1456 C C . LEU A 1 191 ? 4.263 -9.413 -11.380 1.00 95.56 191 LEU A C 1
ATOM 1458 O O . LEU A 1 191 ? 4.368 -9.795 -12.544 1.00 95.56 191 LEU A O 1
ATOM 1462 N N . GLN A 1 192 ? 4.282 -10.258 -10.343 1.00 96.06 192 GLN A N 1
ATOM 1463 C CA . GLN A 1 192 ? 4.331 -11.713 -10.486 1.00 96.06 192 GLN A CA 1
ATOM 1464 C C . GLN A 1 192 ? 2.926 -12.304 -10.630 1.00 96.06 192 GLN A C 1
ATOM 1466 O O . GLN A 1 192 ? 1.961 -11.800 -10.059 1.00 96.06 192 GLN A O 1
ATOM 1471 N N . GLU A 1 193 ? 2.818 -13.421 -11.350 1.00 96.38 193 GLU A N 1
ATOM 1472 C CA . GLU A 1 193 ? 1.551 -14.147 -11.518 1.00 96.38 193 GLU A CA 1
ATOM 1473 C C . GLU A 1 193 ? 0.975 -14.617 -10.171 1.00 96.38 193 GLU A C 1
ATOM 1475 O O . GLU A 1 193 ? -0.226 -14.494 -9.930 1.00 96.38 193 GLU A O 1
ATOM 1480 N N . ASP A 1 194 ? 1.844 -15.052 -9.252 1.00 96.88 194 ASP A N 1
ATOM 1481 C CA . ASP A 1 194 ? 1.465 -15.501 -7.905 1.00 96.88 194 ASP A CA 1
ATOM 1482 C C . ASP A 1 194 ? 0.780 -14.402 -7.066 1.00 96.88 194 ASP A C 1
ATOM 1484 O O . ASP A 1 194 ? 0.033 -14.711 -6.133 1.00 96.88 194 ASP A O 1
ATOM 1488 N N . ALA A 1 195 ? 0.986 -13.124 -7.412 1.00 97.81 195 ALA A N 1
ATOM 1489 C CA . ALA A 1 195 ? 0.397 -11.984 -6.719 1.00 97.81 195 ALA A CA 1
ATOM 1490 C C . ALA A 1 195 ? -1.037 -11.664 -7.173 1.00 97.81 195 ALA A C 1
ATOM 1492 O O . ALA A 1 195 ? -1.783 -11.028 -6.424 1.00 97.81 195 ALA A O 1
ATOM 1493 N N . LEU A 1 196 ? -1.449 -12.113 -8.367 1.00 97.50 196 LEU A N 1
ATOM 1494 C CA . LEU A 1 196 ? -2.749 -11.783 -8.971 1.00 97.50 196 LEU A CA 1
ATOM 1495 C C . LEU A 1 196 ? -3.964 -12.043 -8.058 1.00 97.50 196 LEU A C 1
ATOM 1497 O O . LEU A 1 196 ? -4.876 -11.214 -8.068 1.00 97.50 196 LEU A O 1
ATOM 1501 N N . PRO A 1 197 ? -4.008 -13.113 -7.234 1.00 97.94 197 PRO A N 1
ATOM 1502 C CA . PRO A 1 197 ? -5.130 -13.347 -6.322 1.00 97.94 197 PRO A CA 1
ATOM 1503 C C . PRO A 1 197 ? -5.243 -12.341 -5.165 1.00 97.94 197 PRO A C 1
ATOM 1505 O O . PRO A 1 197 ? -6.260 -12.335 -4.472 1.00 97.94 197 PRO A O 1
ATOM 1508 N N . TRP A 1 198 ? -4.205 -11.537 -4.917 1.00 98.44 198 TRP A N 1
ATOM 1509 C CA . TRP A 1 198 ? -4.051 -10.743 -3.693 1.00 98.44 198 TRP A CA 1
ATOM 1510 C C . TRP A 1 198 ? -4.052 -9.236 -3.941 1.00 98.44 198 TRP A C 1
ATOM 1512 O O . TRP A 1 198 ? -4.489 -8.480 -3.082 1.00 98.44 198 TRP A O 1
ATOM 1522 N N . VAL A 1 199 ? -3.550 -8.786 -5.092 1.00 98.25 199 VAL A N 1
ATOM 1523 C CA . VAL A 1 199 ? -3.218 -7.365 -5.305 1.00 98.25 199 VAL A CA 1
ATOM 1524 C C . VAL A 1 199 ? -4.365 -6.510 -5.852 1.00 98.25 199 VAL A C 1
ATOM 1526 O O . VAL A 1 199 ? -4.327 -5.283 -5.717 1.00 98.25 199 VAL A O 1
ATOM 1529 N N . GLY A 1 200 ? -5.377 -7.126 -6.467 1.00 97.88 200 GLY A N 1
ATOM 1530 C CA . GLY A 1 200 ? -6.470 -6.407 -7.125 1.00 97.88 200 GLY A CA 1
ATOM 1531 C C . GLY A 1 200 ? -5.973 -5.429 -8.199 1.00 97.88 200 GLY A C 1
ATOM 1532 O O . GLY A 1 200 ? -5.054 -5.730 -8.961 1.00 97.88 200 GLY A O 1
ATOM 1533 N N . GLN A 1 201 ? -6.578 -4.241 -8.271 1.00 97.88 201 GLN A N 1
ATOM 1534 C CA . GLN A 1 201 ? -6.083 -3.155 -9.121 1.00 97.88 201 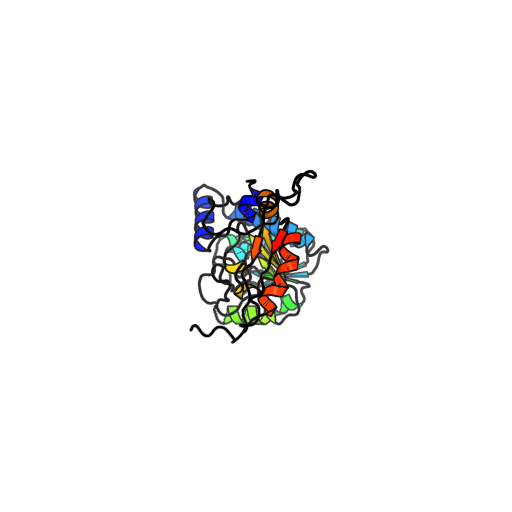GLN A CA 1
ATOM 1535 C C . GLN A 1 201 ? -4.870 -2.484 -8.469 1.00 97.88 201 GLN A C 1
ATOM 1537 O O . GLN A 1 201 ? -4.994 -1.899 -7.395 1.00 97.88 201 GLN A O 1
ATOM 1542 N N . VAL A 1 202 ? -3.710 -2.524 -9.126 1.00 97.81 202 VAL A N 1
ATOM 1543 C CA . VAL A 1 202 ? -2.479 -1.927 -8.588 1.00 97.81 202 VAL A CA 1
ATOM 1544 C C . VAL A 1 202 ? -2.205 -0.569 -9.218 1.00 97.81 202 VAL A C 1
ATOM 1546 O O . VAL A 1 202 ? -2.172 -0.431 -10.442 1.00 97.81 202 VAL A O 1
ATOM 1549 N N . GLU A 1 203 ? -1.954 0.430 -8.381 1.00 97.56 203 GLU A N 1
ATOM 1550 C CA . GLU A 1 203 ? -1.660 1.798 -8.796 1.00 97.56 203 GLU A CA 1
ATOM 1551 C C . GLU A 1 203 ? -0.386 2.301 -8.130 1.00 97.56 203 GLU A C 1
ATOM 1553 O O . GLU A 1 203 ? -0.152 2.041 -6.953 1.00 97.56 203 GLU A O 1
ATOM 1558 N N . LEU A 1 204 ? 0.444 3.028 -8.881 1.00 97.25 204 LEU A N 1
ATOM 1559 C CA . LEU A 1 204 ? 1.661 3.620 -8.338 1.00 97.25 204 LEU A CA 1
ATOM 1560 C C . LEU A 1 204 ? 1.403 5.041 -7.861 1.00 97.25 204 LEU A C 1
ATOM 1562 O O . LEU A 1 204 ? 0.960 5.896 -8.627 1.00 97.25 204 LEU A O 1
ATOM 1566 N N . ILE A 1 205 ? 1.780 5.297 -6.619 1.00 97.62 205 ILE A N 1
ATOM 1567 C CA . ILE A 1 205 ? 1.752 6.606 -5.990 1.00 97.62 205 ILE A CA 1
ATOM 1568 C C . ILE A 1 205 ? 3.179 7.152 -5.945 1.00 97.62 205 ILE A C 1
ATOM 1570 O O . ILE A 1 205 ? 4.023 6.691 -5.178 1.00 97.62 205 ILE A O 1
ATOM 1574 N N . ASP A 1 206 ? 3.463 8.159 -6.769 1.00 95.19 206 ASP A N 1
ATOM 1575 C CA . ASP A 1 206 ? 4.763 8.835 -6.773 1.00 95.19 206 ASP A CA 1
ATOM 1576 C C . ASP A 1 206 ? 4.913 9.733 -5.539 1.00 95.19 206 ASP A C 1
ATOM 1578 O O . ASP A 1 206 ? 4.342 10.827 -5.472 1.00 95.19 206 ASP A O 1
ATOM 1582 N N . ILE A 1 207 ? 5.726 9.282 -4.584 1.00 94.50 207 ILE A N 1
ATOM 1583 C CA . ILE A 1 207 ? 6.032 9.987 -3.331 1.00 94.50 207 ILE A CA 1
ATOM 1584 C C . ILE A 1 207 ? 7.305 10.847 -3.411 1.00 94.50 207 ILE A C 1
ATOM 1586 O O . ILE A 1 207 ? 7.817 11.314 -2.395 1.00 94.50 207 ILE A O 1
ATOM 1590 N N . GLY A 1 208 ? 7.814 11.113 -4.617 1.00 90.44 208 GLY A N 1
ATOM 1591 C CA . GLY A 1 208 ? 8.992 11.959 -4.812 1.00 90.44 208 GLY A CA 1
ATOM 1592 C C . GLY A 1 208 ? 10.320 11.207 -4.733 1.00 90.44 208 GLY A C 1
ATOM 1593 O O . GLY A 1 208 ? 11.352 11.840 -4.530 1.00 90.44 208 GLY A O 1
ATOM 1594 N N . ILE A 1 209 ? 10.302 9.881 -4.887 1.00 89.69 209 ILE A N 1
ATOM 1595 C CA . ILE A 1 209 ? 11.518 9.063 -4.949 1.00 89.69 209 ILE A CA 1
ATOM 1596 C C . ILE A 1 209 ? 12.165 9.221 -6.325 1.00 89.69 209 ILE A C 1
ATOM 1598 O O . ILE A 1 209 ? 11.481 9.326 -7.351 1.00 89.69 209 ILE A O 1
ATOM 1602 N N . SER A 1 210 ? 13.493 9.292 -6.341 1.00 86.31 210 SER A N 1
ATOM 1603 C CA . SER A 1 210 ? 14.267 9.271 -7.578 1.00 86.31 210 SER A CA 1
ATOM 1604 C C . SER A 1 210 ? 14.392 7.824 -8.048 1.00 86.31 210 SER A C 1
ATOM 1606 O O . SER A 1 210 ? 14.920 7.003 -7.298 1.00 86.31 210 SER A O 1
ATOM 1608 N N . PRO A 1 211 ? 13.914 7.481 -9.257 1.00 83.94 211 PRO A N 1
ATOM 1609 C CA . PRO A 1 211 ? 14.110 6.140 -9.781 1.00 83.94 211 PRO A CA 1
ATOM 1610 C C . PRO A 1 211 ? 15.614 5.888 -9.951 1.00 83.94 211 PRO A C 1
ATOM 1612 O O . PRO A 1 211 ? 16.326 6.812 -10.373 1.00 83.94 211 PRO A O 1
ATOM 1615 N N . PRO A 1 212 ? 16.098 4.666 -9.668 1.00 82.31 212 PRO A N 1
ATOM 1616 C CA . PRO A 1 212 ? 17.481 4.313 -9.944 1.00 82.31 212 PRO A CA 1
ATOM 1617 C C . PRO A 1 212 ? 17.773 4.448 -11.444 1.00 82.31 212 PRO A C 1
ATOM 1619 O O . PRO A 1 212 ? 16.878 4.677 -12.278 1.00 82.31 212 PRO A O 1
ATOM 1622 N N . ASP A 1 213 ? 19.046 4.330 -11.804 1.00 80.12 213 ASP A N 1
ATOM 1623 C CA . ASP A 1 213 ? 19.394 4.219 -13.212 1.00 80.12 213 ASP A CA 1
ATOM 1624 C C . ASP A 1 213 ? 18.717 2.987 -13.835 1.00 80.12 213 ASP A C 1
ATOM 1626 O O . ASP A 1 213 ? 18.420 2.022 -13.128 1.00 80.12 213 ASP A O 1
ATOM 1630 N N . PRO A 1 214 ? 18.398 3.033 -15.142 1.00 69.56 214 PRO A N 1
ATOM 1631 C CA . PRO A 1 214 ? 17.722 1.940 -15.830 1.00 69.56 214 PRO A CA 1
ATOM 1632 C C . PRO A 1 214 ? 18.416 0.593 -15.589 1.00 69.56 214 PRO A C 1
ATOM 1634 O O . PRO A 1 214 ? 19.500 0.348 -16.115 1.00 69.56 214 PRO A O 1
ATOM 1637 N N . GLU A 1 215 ? 17.784 -0.285 -14.812 1.00 68.62 215 GLU A N 1
ATOM 1638 C CA . GLU A 1 215 ? 18.247 -1.661 -14.641 1.00 68.62 215 GLU A CA 1
ATOM 1639 C C . GLU A 1 215 ? 17.841 -2.550 -15.827 1.00 68.62 215 GLU A C 1
ATOM 1641 O O . GLU A 1 215 ? 17.139 -2.130 -16.750 1.00 68.62 215 GLU A O 1
ATOM 1646 N N . THR A 1 216 ? 18.278 -3.811 -15.789 1.00 66.06 216 THR A N 1
ATOM 1647 C CA . THR A 1 216 ? 17.962 -4.831 -16.802 1.00 66.06 216 THR A CA 1
ATOM 1648 C C . THR A 1 216 ? 16.469 -5.153 -16.890 1.00 66.06 216 THR A C 1
ATOM 1650 O O . THR A 1 216 ? 16.008 -5.578 -17.949 1.00 66.06 216 THR A O 1
ATOM 1653 N N . LEU A 1 217 ? 15.705 -4.927 -15.814 1.00 84.06 217 LEU A N 1
ATOM 1654 C CA . LEU A 1 217 ? 14.272 -5.190 -15.758 1.00 84.06 217 LEU A CA 1
ATOM 1655 C C . LEU A 1 217 ? 13.472 -3.884 -15.719 1.00 84.06 217 LEU A C 1
ATOM 1657 O O . LEU A 1 217 ? 13.591 -3.080 -14.797 1.00 84.06 217 LEU A O 1
ATOM 1661 N N . GLN A 1 218 ? 12.618 -3.691 -16.723 1.00 89.06 218 GLN A N 1
ATOM 1662 C CA . GLN A 1 218 ? 11.740 -2.530 -16.827 1.00 89.06 218 GLN A CA 1
ATOM 1663 C C . GLN A 1 218 ? 10.333 -2.947 -17.219 1.00 89.06 218 GLN A C 1
ATOM 1665 O O . GLN A 1 218 ? 10.132 -3.862 -18.019 1.00 89.06 218 GLN A O 1
ATOM 1670 N N . ARG A 1 219 ? 9.348 -2.217 -16.703 1.00 91.75 219 ARG A N 1
ATOM 1671 C CA . ARG A 1 219 ? 7.958 -2.388 -17.098 1.00 91.75 219 ARG A CA 1
ATOM 1672 C C . ARG A 1 219 ? 7.711 -1.768 -18.469 1.00 91.75 219 ARG A C 1
ATOM 1674 O O . ARG A 1 219 ? 8.127 -0.643 -18.743 1.00 91.75 219 ARG A O 1
ATOM 1681 N N . VAL A 1 220 ? 6.970 -2.484 -19.307 1.00 90.50 220 VAL A N 1
ATOM 1682 C CA . VAL A 1 220 ? 6.440 -1.941 -20.558 1.00 90.50 220 VAL A CA 1
ATOM 1683 C C . VAL A 1 220 ? 5.241 -1.047 -20.242 1.00 90.50 220 VAL A C 1
ATOM 1685 O O . VAL A 1 220 ? 4.295 -1.466 -19.579 1.00 90.50 220 VAL A O 1
ATOM 1688 N N . THR A 1 221 ? 5.285 0.190 -20.721 1.00 89.94 221 THR A N 1
ATOM 1689 C CA . THR A 1 221 ? 4.257 1.220 -20.526 1.00 89.94 221 THR A CA 1
ATOM 1690 C C . THR A 1 221 ? 3.648 1.613 -21.876 1.00 89.94 221 THR A C 1
ATOM 1692 O O . THR A 1 221 ? 4.336 1.536 -22.899 1.00 89.94 221 THR A O 1
ATOM 1695 N N . PRO A 1 222 ? 2.385 2.081 -21.917 1.00 87.94 222 PRO A N 1
ATOM 1696 C CA . PRO A 1 222 ? 1.780 2.573 -23.154 1.00 87.94 222 PRO A CA 1
ATOM 1697 C C . PRO A 1 222 ? 2.596 3.685 -23.822 1.00 87.94 222 PRO A C 1
ATOM 1699 O O . PRO A 1 222 ? 2.784 3.645 -25.034 1.00 87.94 222 PRO A O 1
ATOM 1702 N N . ASN A 1 223 ? 3.138 4.624 -23.037 1.00 87.62 223 ASN A N 1
ATOM 1703 C CA . ASN A 1 223 ? 3.934 5.731 -23.566 1.00 87.62 223 ASN A CA 1
ATOM 1704 C C . ASN A 1 223 ? 5.232 5.244 -24.232 1.00 87.62 223 ASN A C 1
ATOM 1706 O O . ASN A 1 223 ? 5.550 5.642 -25.351 1.00 87.62 223 ASN A O 1
ATOM 1710 N N . TRP A 1 224 ? 5.943 4.298 -23.612 1.00 87.81 224 TRP A N 1
ATOM 1711 C CA . TRP A 1 224 ? 7.112 3.696 -24.251 1.00 87.81 224 TRP A CA 1
ATOM 1712 C C . TRP A 1 224 ? 6.761 2.931 -25.522 1.00 87.81 224 TRP A C 1
ATOM 1714 O O . TRP A 1 224 ? 7.514 3.000 -26.490 1.00 87.81 224 TRP A O 1
ATOM 1724 N N . ILE A 1 225 ? 5.629 2.217 -25.545 1.00 87.00 225 ILE A N 1
ATOM 1725 C CA . ILE A 1 225 ? 5.154 1.540 -26.757 1.00 87.00 225 ILE A CA 1
ATOM 1726 C C . ILE A 1 225 ? 4.958 2.572 -27.873 1.00 87.00 225 ILE A C 1
ATOM 1728 O O . ILE A 1 225 ? 5.441 2.353 -28.980 1.00 87.00 225 ILE A O 1
ATOM 1732 N N . THR A 1 226 ? 4.301 3.700 -27.594 1.00 84.81 226 THR A N 1
ATOM 1733 C CA . THR A 1 226 ? 4.057 4.745 -28.600 1.00 84.81 226 THR A CA 1
ATOM 1734 C C . THR A 1 226 ? 5.323 5.471 -29.049 1.00 84.81 226 THR A C 1
ATOM 1736 O O . THR A 1 226 ? 5.420 5.822 -30.217 1.00 84.81 226 THR A O 1
ATOM 1739 N N . GLU A 1 227 ? 6.300 5.674 -28.163 1.00 84.44 227 GLU A N 1
ATOM 1740 C CA . GLU A 1 227 ? 7.582 6.309 -28.508 1.00 84.44 227 GLU A CA 1
ATOM 1741 C C . GLU A 1 227 ? 8.529 5.363 -29.267 1.00 84.44 227 GLU A C 1
ATOM 1743 O O . GLU A 1 227 ? 9.335 5.811 -30.081 1.00 84.44 227 GLU A O 1
ATOM 1748 N N . THR A 1 228 ? 8.459 4.058 -28.986 1.00 84.69 228 THR A N 1
ATOM 1749 C CA . THR A 1 228 ? 9.405 3.061 -29.518 1.00 84.69 228 THR A CA 1
ATOM 1750 C C . THR A 1 228 ? 8.902 2.415 -30.799 1.00 84.69 228 THR A C 1
ATOM 1752 O O . THR A 1 228 ? 9.695 2.086 -31.685 1.00 84.69 228 THR A O 1
ATOM 1755 N N . LEU A 1 229 ? 7.591 2.191 -30.914 1.00 81.00 229 LEU A N 1
ATOM 1756 C CA . LEU A 1 229 ? 7.027 1.655 -32.142 1.00 81.00 229 LEU A CA 1
ATOM 1757 C C . LEU A 1 229 ? 7.019 2.741 -33.223 1.00 81.00 229 LEU A C 1
ATOM 1759 O O . LEU A 1 229 ? 6.656 3.880 -32.944 1.00 81.00 229 LEU A O 1
ATOM 1763 N N . PRO A 1 230 ? 7.346 2.402 -34.482 1.00 71.06 230 PRO A N 1
ATOM 1764 C CA . PRO A 1 230 ? 7.288 3.335 -35.603 1.00 71.06 230 PRO A CA 1
ATOM 1765 C C . PRO A 1 230 ? 5.827 3.580 -36.030 1.00 71.06 230 PRO A C 1
ATOM 1767 O O . PRO A 1 230 ? 5.407 3.190 -37.124 1.00 71.06 230 PRO A O 1
ATOM 1770 N N . LEU A 1 231 ? 5.030 4.174 -35.137 1.00 72.25 231 LEU A N 1
ATOM 1771 C CA . LEU A 1 231 ? 3.614 4.482 -35.304 1.00 72.25 231 LEU A CA 1
ATOM 1772 C C . LEU A 1 231 ? 3.311 5.913 -34.811 1.00 72.25 231 LEU A C 1
ATOM 1774 O O . LEU A 1 231 ? 3.823 6.310 -33.770 1.00 72.25 231 LEU A O 1
ATOM 1778 N N . PRO A 1 232 ? 2.432 6.669 -35.497 1.00 69.06 232 PRO A N 1
ATOM 1779 C CA . PRO A 1 232 ? 1.809 6.345 -36.778 1.00 69.06 232 PRO A CA 1
ATOM 1780 C C . PRO A 1 232 ? 2.793 6.503 -37.950 1.00 69.06 232 PRO A C 1
ATOM 1782 O O . PRO A 1 232 ? 3.671 7.364 -37.943 1.00 69.06 232 PRO A O 1
ATOM 1785 N N . LYS A 1 233 ? 2.639 5.668 -38.982 1.00 70.38 233 LYS A N 1
ATOM 1786 C CA . LYS A 1 233 ? 3.442 5.774 -40.210 1.00 70.38 233 LYS A CA 1
ATOM 1787 C C . LYS A 1 233 ? 2.989 6.986 -41.046 1.00 70.38 233 LYS A C 1
ATOM 1789 O O . LYS A 1 233 ? 1.807 7.336 -40.990 1.00 70.38 233 LYS A O 1
ATOM 1794 N N . PRO A 1 234 ? 3.880 7.609 -41.841 1.00 79.56 234 PRO A N 1
ATOM 1795 C CA . PRO A 1 234 ? 3.499 8.669 -42.770 1.00 79.56 234 PRO A CA 1
ATOM 1796 C C . PRO A 1 234 ? 2.323 8.265 -43.682 1.00 79.56 234 PRO A C 1
ATOM 1798 O O . PRO A 1 234 ? 2.282 7.124 -44.147 1.00 79.56 234 PRO A O 1
ATOM 1801 N N . PRO A 1 235 ? 1.397 9.183 -44.026 1.00 77.19 235 PRO A N 1
ATOM 1802 C CA . PRO A 1 235 ? 0.265 8.878 -44.913 1.00 77.19 235 PRO A CA 1
ATOM 1803 C C . PRO A 1 235 ? 0.675 8.395 -46.312 1.00 77.19 235 PRO A C 1
ATOM 1805 O O . PRO A 1 235 ? -0.118 7.783 -47.019 1.00 77.19 235 PRO A O 1
ATOM 1808 N N . THR A 1 236 ? 1.909 8.689 -46.722 1.00 82.62 236 THR A N 1
ATOM 1809 C CA . THR A 1 236 ? 2.489 8.310 -48.014 1.00 82.62 236 THR A CA 1
ATOM 1810 C C . THR A 1 236 ? 3.140 6.925 -48.010 1.00 82.62 236 THR A C 1
ATOM 1812 O O . THR A 1 236 ? 3.586 6.470 -49.062 1.00 82.62 236 THR A O 1
ATOM 1815 N N . THR A 1 237 ? 3.213 6.246 -46.859 1.00 76.38 237 THR A N 1
ATOM 1816 C CA . THR A 1 237 ? 3.868 4.941 -46.748 1.00 76.38 237 THR A CA 1
ATOM 1817 C C . THR A 1 237 ? 3.089 3.865 -47.497 1.00 76.38 237 THR A C 1
ATOM 1819 O O . THR A 1 237 ? 1.928 3.589 -47.192 1.00 76.38 237 THR A O 1
ATOM 1822 N N . HIS A 1 238 ? 3.750 3.186 -48.434 1.00 75.69 238 HIS A N 1
ATOM 1823 C CA . HIS A 1 238 ? 3.141 2.129 -49.242 1.00 75.69 238 HIS A CA 1
ATOM 1824 C C . HIS A 1 238 ? 3.610 0.726 -48.820 1.00 75.69 238 HIS A C 1
ATOM 1826 O O . HIS A 1 238 ? 4.603 0.561 -48.117 1.00 75.69 238 HIS A O 1
ATOM 1832 N N . LYS A 1 239 ? 2.893 -0.324 -49.249 1.00 68.31 239 LYS A N 1
ATOM 1833 C CA . LYS A 1 239 ? 3.052 -1.709 -48.745 1.00 68.31 239 LYS A CA 1
ATOM 1834 C C . LYS A 1 239 ? 4.469 -2.307 -48.836 1.00 68.31 239 LYS A C 1
ATOM 1836 O O . LYS A 1 239 ? 4.769 -3.235 -48.096 1.00 68.31 239 LYS A O 1
ATOM 1841 N N . TYR A 1 240 ? 5.329 -1.799 -49.718 1.00 68.25 240 TYR A N 1
ATOM 1842 C CA . TYR A 1 240 ? 6.711 -2.273 -49.883 1.00 68.25 240 TYR A CA 1
ATOM 1843 C C . TYR A 1 240 ? 7.704 -1.589 -48.923 1.00 68.25 240 TYR A C 1
ATOM 1845 O O . TYR A 1 240 ? 8.764 -2.138 -48.648 1.00 68.25 240 TYR A O 1
ATOM 1853 N N . GLU A 1 241 ? 7.337 -0.444 -48.341 1.00 72.81 241 GLU A N 1
ATOM 1854 C CA . GLU A 1 241 ? 8.111 0.261 -47.302 1.00 72.81 241 GLU A CA 1
ATOM 1855 C C . GLU A 1 241 ? 7.784 -0.244 -45.887 1.00 72.81 241 GLU A C 1
ATOM 1857 O O . GLU A 1 241 ? 8.409 0.150 -44.907 1.00 72.81 241 GLU A O 1
ATOM 1862 N N . GLN A 1 242 ? 6.787 -1.124 -45.762 1.00 71.88 242 GLN A N 1
ATOM 1863 C CA . GLN A 1 242 ? 6.294 -1.637 -44.482 1.00 71.88 242 GLN A CA 1
ATOM 1864 C C . GLN A 1 242 ? 6.940 -2.964 -44.056 1.00 71.88 242 GLN A C 1
ATOM 1866 O O . GLN A 1 242 ? 6.514 -3.551 -43.063 1.00 71.88 242 GLN A O 1
ATOM 1871 N N . GLY A 1 243 ? 7.958 -3.425 -44.786 1.00 74.38 243 GLY A N 1
ATOM 1872 C CA . GLY A 1 243 ? 8.615 -4.707 -44.551 1.00 74.38 243 GLY A CA 1
ATOM 1873 C C . GLY A 1 243 ? 7.806 -5.906 -45.057 1.00 74.38 243 GLY A C 1
ATOM 1874 O O . GLY A 1 243 ? 6.593 -5.840 -45.274 1.00 74.38 243 GLY A O 1
ATOM 1875 N N . HIS A 1 244 ? 8.503 -7.025 -45.242 1.00 76.75 244 HIS A N 1
ATOM 1876 C CA . HIS A 1 244 ? 7.929 -8.304 -45.653 1.00 76.75 244 HIS A CA 1
ATOM 1877 C C . HIS A 1 244 ? 8.160 -9.339 -44.554 1.00 76.75 244 HIS A C 1
ATOM 1879 O O . HIS A 1 244 ? 9.288 -9.493 -44.089 1.00 76.75 244 HIS A O 1
ATOM 1885 N N . LEU A 1 245 ? 7.106 -10.061 -44.166 1.00 79.69 245 LEU A N 1
ATOM 1886 C CA . LEU A 1 245 ? 7.183 -11.134 -43.177 1.00 79.69 245 LEU A CA 1
ATOM 1887 C C . LEU A 1 245 ? 6.885 -12.483 -43.844 1.00 79.69 245 LEU A C 1
ATOM 1889 O O . LEU A 1 245 ? 5.835 -12.662 -44.464 1.00 79.69 245 LEU A O 1
ATOM 1893 N N . LEU A 1 246 ? 7.807 -13.435 -43.704 1.00 82.31 246 LEU A N 1
ATOM 1894 C CA . LEU A 1 246 ? 7.594 -14.842 -44.037 1.00 82.31 246 LEU A CA 1
ATOM 1895 C C . LEU A 1 246 ? 7.457 -15.621 -42.728 1.00 82.31 246 LEU A C 1
ATOM 1897 O O . LEU A 1 246 ? 8.411 -15.679 -41.954 1.00 82.31 246 LEU A O 1
ATOM 1901 N N . LEU A 1 247 ? 6.292 -16.223 -42.488 1.00 78.31 247 LEU A N 1
ATOM 1902 C CA . LEU A 1 247 ? 6.066 -17.069 -41.318 1.00 78.31 247 LEU A CA 1
ATOM 1903 C C . LEU A 1 247 ? 6.217 -18.540 -41.720 1.00 78.31 247 LEU A C 1
ATOM 1905 O O . LEU A 1 247 ? 5.366 -19.084 -42.417 1.00 78.31 247 LEU A O 1
ATOM 1909 N N . VAL A 1 248 ? 7.297 -19.192 -41.289 1.00 82.12 248 VAL A N 1
ATOM 1910 C CA . VAL A 1 248 ? 7.493 -20.636 -41.494 1.00 82.12 248 VAL A CA 1
ATOM 1911 C C . VAL A 1 248 ? 7.010 -21.362 -40.246 1.00 82.12 248 VAL A C 1
ATOM 1913 O O . VAL A 1 248 ? 7.731 -21.464 -39.255 1.00 82.12 248 VAL A O 1
ATOM 1916 N N . VAL A 1 249 ? 5.756 -21.804 -40.272 1.00 78.69 249 VAL A N 1
ATOM 1917 C CA . VAL A 1 249 ? 5.059 -22.390 -39.121 1.00 78.69 249 VAL A CA 1
ATOM 1918 C C . VAL A 1 249 ? 4.121 -23.514 -39.561 1.00 78.69 249 VAL A C 1
ATOM 1920 O O . VAL A 1 249 ? 3.692 -23.569 -40.711 1.00 78.69 249 VAL A O 1
ATOM 1923 N N . GLY A 1 250 ? 3.764 -24.382 -38.617 1.00 76.06 250 GLY A N 1
ATOM 1924 C CA . GLY A 1 250 ? 2.888 -25.525 -38.859 1.00 76.06 250 GLY A CA 1
ATOM 1925 C C . GLY A 1 250 ? 3.642 -26.808 -39.207 1.00 76.06 250 GLY A C 1
ATOM 1926 O O . GLY A 1 250 ? 4.809 -26.807 -39.590 1.00 76.06 250 GLY A O 1
ATOM 1927 N N . SER A 1 251 ? 2.959 -27.928 -39.010 1.00 83.06 251 SER A N 1
ATOM 1928 C CA . SER A 1 251 ? 3.416 -29.277 -39.352 1.00 83.06 251 SER A CA 1
ATOM 1929 C C . SER A 1 251 ? 2.200 -30.175 -39.561 1.00 83.06 251 SER A C 1
ATOM 1931 O O . SER A 1 251 ? 1.088 -29.779 -39.211 1.00 83.06 251 SER A O 1
ATOM 1933 N N . ASP A 1 252 ? 2.398 -31.406 -40.033 1.00 78.69 252 ASP A N 1
ATOM 1934 C CA . ASP A 1 252 ? 1.308 -32.387 -40.175 1.00 78.69 252 ASP A CA 1
ATOM 1935 C C . ASP A 1 252 ? 0.549 -32.621 -38.854 1.00 78.69 252 ASP A C 1
ATOM 1937 O O . ASP A 1 252 ? -0.655 -32.868 -38.851 1.00 78.69 252 ASP A O 1
ATOM 1941 N N . ARG A 1 253 ? 1.240 -32.502 -37.710 1.00 81.25 253 ARG A N 1
ATOM 1942 C CA . ARG A 1 253 ? 0.646 -32.652 -36.372 1.00 81.25 253 ARG A CA 1
ATOM 1943 C C . ARG A 1 253 ? -0.036 -31.372 -35.873 1.00 81.25 253 ARG A C 1
ATOM 1945 O O . ARG A 1 253 ? -0.947 -31.457 -35.055 1.00 81.25 253 ARG A O 1
ATOM 1952 N N . TYR A 1 254 ? 0.388 -30.205 -36.359 1.00 79.38 254 TYR A N 1
ATOM 1953 C CA . TYR A 1 254 ? -0.136 -28.899 -35.946 1.00 79.38 254 TYR A CA 1
ATOM 1954 C C . TYR A 1 254 ? -0.438 -27.993 -37.152 1.00 79.38 254 TYR A C 1
ATOM 1956 O O . TYR A 1 254 ? 0.138 -26.907 -37.270 1.00 79.38 254 TYR A O 1
ATOM 1964 N N . PRO A 1 255 ? -1.352 -28.395 -38.054 1.00 74.50 255 PRO A N 1
ATOM 1965 C CA . PRO A 1 255 ? -1.652 -27.622 -39.260 1.00 74.50 255 PRO A CA 1
ATOM 1966 C C . PRO A 1 255 ? -2.317 -26.274 -38.933 1.00 74.50 255 PRO A C 1
ATOM 1968 O O . PRO A 1 255 ? -2.087 -25.280 -39.616 1.00 74.50 255 PRO A O 1
ATOM 1971 N N . ALA A 1 256 ? -3.074 -26.200 -37.832 1.00 72.12 256 ALA A N 1
ATOM 1972 C CA . ALA A 1 256 ? -3.755 -24.980 -37.389 1.00 72.12 256 ALA A CA 1
ATOM 1973 C C . ALA A 1 256 ? -2.797 -23.833 -37.001 1.00 72.12 256 ALA A C 1
ATOM 1975 O O . ALA A 1 256 ? -3.185 -22.666 -37.064 1.00 72.12 256 ALA A O 1
ATOM 1976 N N . ALA A 1 257 ? -1.539 -24.139 -36.659 1.00 71.38 257 ALA A N 1
ATOM 1977 C CA . ALA A 1 257 ? -0.532 -23.126 -36.340 1.00 71.38 257 ALA A CA 1
ATOM 1978 C C . ALA A 1 257 ? -0.151 -22.259 -37.555 1.00 71.38 257 ALA A C 1
ATOM 1980 O O . ALA A 1 257 ? 0.306 -21.134 -37.373 1.00 71.38 257 ALA A O 1
ATOM 1981 N N . ALA A 1 258 ? -0.375 -22.750 -38.781 1.00 67.19 258 ALA A N 1
ATOM 1982 C CA . ALA A 1 258 ? -0.148 -21.984 -40.005 1.00 67.19 258 ALA A CA 1
ATOM 1983 C C . ALA A 1 258 ? -1.291 -21.019 -40.354 1.00 67.19 258 ALA A C 1
ATOM 1985 O O . ALA A 1 258 ? -1.071 -20.078 -41.105 1.00 67.19 258 ALA A O 1
ATOM 1986 N N . VAL A 1 259 ? -2.491 -21.224 -39.799 1.00 65.38 259 VAL A N 1
ATOM 1987 C CA . VAL A 1 259 ? -3.711 -20.494 -40.197 1.00 65.38 259 VAL A CA 1
ATOM 1988 C C . VAL A 1 259 ? -4.008 -19.309 -39.272 1.00 65.38 259 VAL A C 1
ATOM 1990 O O . VAL A 1 259 ? -4.491 -18.270 -39.714 1.00 65.38 259 VAL A O 1
ATOM 1993 N N . TRP A 1 260 ? -3.705 -19.431 -37.977 1.00 56.00 260 TRP A N 1
ATOM 1994 C CA . TRP A 1 260 ? -3.967 -18.378 -36.983 1.00 56.00 260 TRP A CA 1
ATOM 1995 C C . TRP A 1 260 ? -3.214 -17.050 -37.233 1.00 56.00 260 TRP A C 1
ATOM 1997 O O . TRP A 1 260 ? -3.816 -15.982 -37.076 1.00 56.00 260 TRP A O 1
ATOM 2007 N N . PRO A 1 261 ? -1.923 -17.053 -37.623 1.00 58.41 261 PRO A N 1
ATOM 2008 C CA . PRO A 1 261 ? -1.139 -15.823 -37.695 1.00 58.41 261 PRO A CA 1
ATOM 2009 C C . PRO A 1 261 ? -1.540 -14.869 -38.823 1.00 58.41 261 PRO A C 1
ATOM 2011 O O . PRO A 1 261 ? -1.245 -13.686 -38.714 1.00 58.41 261 PRO A O 1
ATOM 2014 N N . ASP A 1 262 ? -2.210 -15.322 -39.886 1.00 55.12 262 ASP A N 1
ATOM 2015 C CA . ASP A 1 262 ? -2.356 -14.543 -41.131 1.00 55.12 262 ASP A CA 1
ATOM 2016 C C . ASP A 1 262 ? -3.120 -13.216 -40.980 1.00 55.12 262 ASP A C 1
ATOM 2018 O O . ASP A 1 262 ? -2.954 -12.301 -41.787 1.00 55.12 262 ASP A O 1
ATOM 2022 N N . SER A 1 263 ? -3.904 -13.053 -39.912 1.00 55.38 263 SER A N 1
ATOM 2023 C CA . SER A 1 263 ? -4.641 -11.813 -39.633 1.00 55.38 263 SER A CA 1
ATOM 2024 C C . SER A 1 263 ? -3.874 -10.780 -38.791 1.00 55.38 263 SER A C 1
ATOM 2026 O O . SER A 1 263 ? -4.313 -9.633 -38.680 1.00 55.38 263 SER A O 1
ATOM 2028 N N . VAL A 1 264 ? -2.744 -11.161 -38.187 1.00 58.28 264 VAL A N 1
ATOM 2029 C CA . VAL A 1 264 ? -2.020 -10.344 -37.198 1.00 58.28 264 VAL A CA 1
ATOM 2030 C C . VAL A 1 264 ? -1.026 -9.369 -37.851 1.00 58.28 264 VAL A C 1
ATOM 2032 O O 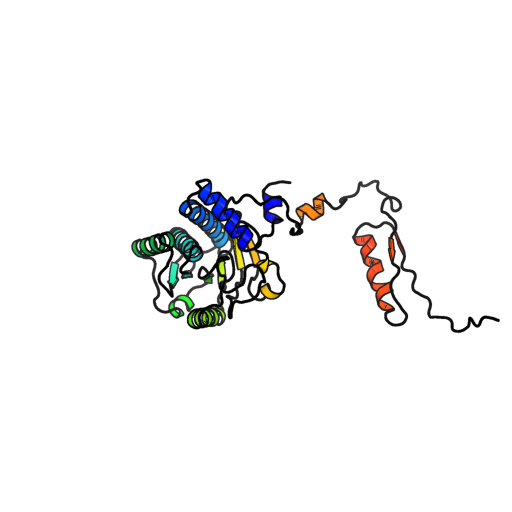. VAL A 1 264 ? -1.066 -8.188 -37.509 1.00 58.28 264 VAL A O 1
ATOM 2035 N N . PRO A 1 265 ? -0.195 -9.756 -38.838 1.00 57.72 265 PRO A N 1
ATOM 2036 C CA . PRO A 1 265 ? 0.812 -8.868 -39.422 1.00 57.72 265 PRO A CA 1
ATOM 2037 C C . PRO A 1 265 ? 0.228 -7.594 -40.040 1.00 57.72 265 PRO A C 1
ATOM 2039 O O . PRO A 1 265 ? 0.767 -6.514 -39.816 1.00 57.72 265 PRO A O 1
ATOM 2042 N N . GLY A 1 266 ? -0.914 -7.685 -40.732 1.00 55.53 266 GLY A N 1
ATOM 2043 C CA . GLY A 1 266 ? -1.602 -6.508 -41.276 1.00 55.53 266 GLY A CA 1
ATOM 2044 C C . GLY A 1 266 ? -2.124 -5.550 -40.195 1.00 55.53 266 GLY A C 1
ATOM 2045 O O . GLY A 1 266 ? -2.136 -4.341 -40.405 1.00 55.53 266 GLY A O 1
ATOM 2046 N N . ARG A 1 267 ? -2.488 -6.062 -39.008 1.00 56.00 267 ARG A N 1
ATOM 2047 C CA . ARG A 1 267 ? -2.932 -5.251 -37.856 1.00 56.00 267 ARG A CA 1
ATOM 2048 C C . ARG A 1 267 ? -1.777 -4.573 -37.118 1.00 56.00 267 ARG A C 1
ATOM 2050 O O . ARG A 1 267 ? -1.991 -3.541 -36.495 1.00 56.00 267 ARG A O 1
ATOM 2057 N N . VAL A 1 268 ? -0.566 -5.126 -37.211 1.00 58.44 268 VAL A N 1
ATOM 2058 C CA . VAL A 1 268 ? 0.665 -4.572 -36.610 1.00 58.44 268 VAL A CA 1
ATOM 2059 C C . VAL A 1 268 ? 1.500 -3.792 -37.648 1.00 58.44 268 VAL A C 1
ATOM 2061 O O . VAL A 1 268 ? 2.624 -3.375 -37.387 1.00 58.44 268 VAL A O 1
ATOM 2064 N N . GLY A 1 269 ? 0.941 -3.543 -38.840 1.00 49.75 269 GLY A N 1
ATOM 2065 C CA . GLY A 1 269 ? 1.504 -2.630 -39.836 1.00 49.75 269 GLY A CA 1
ATOM 2066 C C . GLY A 1 269 ? 2.509 -3.240 -40.817 1.00 49.75 269 GLY A C 1
ATOM 2067 O O . GLY A 1 269 ? 3.304 -2.483 -41.377 1.00 49.75 269 GLY A O 1
ATOM 2068 N N . TRP A 1 270 ? 2.500 -4.559 -41.030 1.00 53.81 270 TRP A N 1
ATOM 2069 C CA . TRP A 1 270 ? 3.263 -5.223 -42.095 1.00 53.81 270 TRP A CA 1
ATOM 2070 C C . TRP A 1 270 ? 2.513 -5.170 -43.426 1.00 53.81 270 TRP A C 1
ATOM 2072 O O . TRP A 1 270 ? 1.324 -5.482 -43.492 1.00 53.81 270 TRP A O 1
ATOM 2082 N N . GLY A 1 271 ? 3.223 -4.838 -44.506 1.00 46.91 271 GLY A N 1
ATOM 2083 C CA . GLY A 1 271 ? 2.606 -4.643 -45.822 1.00 46.91 271 GLY A CA 1
ATOM 2084 C C . GLY A 1 271 ? 2.284 -5.935 -46.579 1.00 46.91 271 GLY A C 1
ATOM 2085 O O . GLY A 1 271 ? 1.454 -5.924 -47.491 1.00 46.91 271 GLY A O 1
ATOM 2086 N N . CYS A 1 272 ? 2.928 -7.055 -46.230 1.00 51.59 272 CYS A N 1
ATOM 2087 C CA . CYS A 1 272 ? 2.655 -8.372 -46.808 1.00 51.59 272 CYS A CA 1
ATOM 2088 C C . CYS A 1 272 ? 3.129 -9.495 -45.868 1.00 51.59 272 CYS A C 1
ATOM 2090 O O . CYS A 1 272 ? 4.289 -9.497 -45.448 1.00 51.59 272 CYS A O 1
ATOM 2092 N N . CYS A 1 273 ? 2.248 -10.460 -45.584 1.00 50.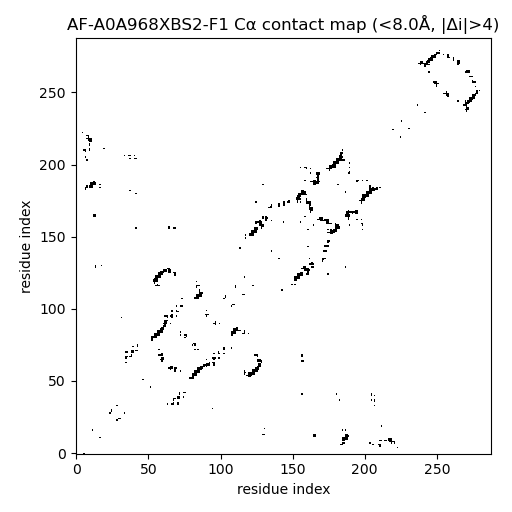53 273 CYS A N 1
ATOM 2093 C CA . CYS A 1 273 ? 2.573 -11.708 -44.891 1.00 50.53 273 CYS A CA 1
ATOM 2094 C C . CYS A 1 273 ? 2.388 -12.892 -45.842 1.00 50.53 273 CYS A C 1
ATOM 2096 O O . CYS A 1 273 ? 1.435 -12.912 -46.625 1.00 50.53 273 CYS A O 1
ATOM 2098 N N . ARG A 1 274 ? 3.295 -13.870 -45.783 1.00 57.81 274 ARG A N 1
ATOM 2099 C CA . ARG A 1 274 ? 3.141 -15.165 -46.453 1.00 57.81 274 ARG A CA 1
ATOM 2100 C C . ARG A 1 274 ? 3.350 -16.296 -45.451 1.00 57.81 274 ARG A C 1
ATOM 2102 O O . ARG A 1 274 ? 4.359 -16.308 -44.748 1.00 57.81 274 ARG A O 1
ATOM 2109 N N . SER A 1 275 ? 2.432 -17.254 -45.458 1.00 57.59 275 SER A N 1
ATOM 2110 C CA . SER A 1 275 ? 2.448 -18.490 -44.676 1.00 57.59 275 SER A CA 1
ATOM 2111 C C . SER A 1 275 ? 2.479 -19.688 -45.642 1.00 57.59 275 SER A C 1
ATOM 2113 O O . SER A 1 275 ? 1.443 -20.157 -46.112 1.00 57.59 275 SER A O 1
ATOM 2115 N N . PRO A 1 276 ? 3.658 -20.187 -46.053 1.00 55.94 276 PRO A N 1
ATOM 2116 C CA . PRO A 1 276 ? 3.705 -21.427 -46.816 1.00 55.94 276 PRO A CA 1
ATOM 2117 C C . PRO A 1 276 ? 3.255 -22.583 -45.913 1.00 55.94 276 PRO A C 1
ATOM 2119 O O . PRO A 1 276 ? 3.998 -23.011 -45.033 1.00 55.94 276 PRO A O 1
ATOM 2122 N N . SER A 1 277 ? 2.044 -23.107 -46.122 1.00 53.72 277 SER A N 1
ATOM 2123 C CA . SER A 1 277 ? 1.653 -24.383 -45.522 1.00 53.72 277 SER A CA 1
ATOM 2124 C C . SER A 1 277 ? 2.507 -25.488 -46.138 1.00 53.72 277 SER A C 1
ATOM 2126 O O . SER A 1 277 ? 2.569 -25.595 -47.368 1.00 53.72 2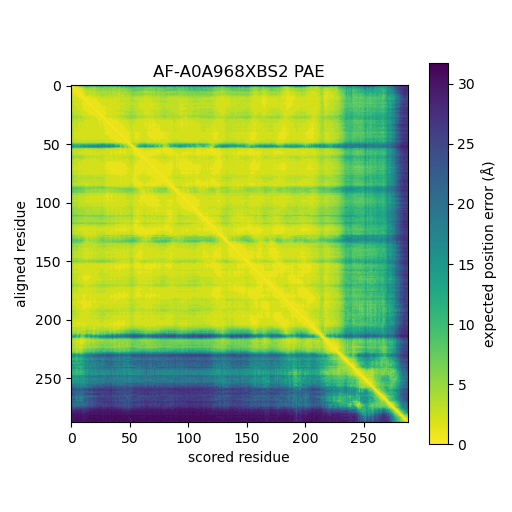77 SER A O 1
ATOM 2128 N N . LEU A 1 278 ? 3.132 -26.331 -45.314 1.00 51.31 278 LEU A N 1
ATOM 2129 C CA . LEU A 1 278 ? 3.688 -27.596 -45.793 1.00 51.31 278 LEU A CA 1
ATOM 2130 C C . LEU A 1 278 ? 2.543 -28.374 -46.452 1.00 51.31 278 LEU A C 1
ATOM 2132 O O . LEU A 1 278 ? 1.557 -28.712 -45.799 1.00 51.31 278 LEU A O 1
ATOM 2136 N N . ALA A 1 279 ? 2.635 -28.589 -47.765 1.00 51.34 279 ALA A N 1
ATOM 2137 C CA . ALA A 1 279 ? 1.736 -29.506 -48.448 1.00 51.34 279 ALA A CA 1
ATOM 2138 C C . ALA A 1 279 ? 1.858 -30.880 -47.765 1.00 51.34 279 ALA A C 1
ATOM 2140 O O . ALA A 1 279 ? 2.984 -31.254 -47.415 1.00 51.34 279 ALA A O 1
ATOM 2141 N N . PRO A 1 280 ? 0.754 -31.629 -47.572 1.00 46.09 280 PRO A N 1
ATOM 2142 C CA . PRO A 1 280 ? 0.835 -32.967 -47.006 1.00 46.09 280 PRO A CA 1
ATOM 2143 C C . PRO A 1 280 ? 1.869 -33.759 -47.801 1.00 46.09 280 PRO A C 1
ATOM 2145 O O . PRO A 1 280 ? 1.854 -33.739 -49.037 1.00 46.09 280 PRO A O 1
ATOM 2148 N N . SER A 1 281 ? 2.805 -34.378 -47.081 1.00 45.31 281 SER A N 1
ATOM 2149 C CA . SER A 1 281 ? 3.888 -35.165 -47.660 1.00 45.31 281 SER A CA 1
ATOM 2150 C C . SER A 1 281 ? 3.323 -36.115 -48.718 1.00 45.31 281 SER A C 1
ATOM 2152 O O . SER A 1 281 ? 2.580 -37.046 -48.424 1.00 45.31 281 SER A O 1
ATOM 2154 N N . ASN A 1 282 ? 3.622 -35.841 -49.988 1.00 38.78 282 ASN A N 1
ATOM 2155 C CA . ASN A 1 282 ? 3.234 -36.715 -51.082 1.00 38.78 282 ASN A CA 1
ATOM 2156 C C . ASN A 1 282 ? 4.134 -37.962 -50.978 1.00 38.78 282 ASN A C 1
ATOM 2158 O O . ASN A 1 282 ? 5.348 -37.824 -51.149 1.00 38.78 282 ASN A O 1
ATOM 2162 N N . PRO A 1 283 ? 3.613 -39.171 -50.687 1.00 40.06 283 PRO A N 1
ATOM 2163 C CA . PRO A 1 283 ? 4.441 -40.347 -50.395 1.00 40.06 283 PRO A CA 1
ATOM 2164 C C . PRO A 1 283 ? 5.119 -40.947 -51.644 1.00 40.06 283 PRO A C 1
ATOM 2166 O O . PRO A 1 283 ? 5.545 -42.099 -51.635 1.00 40.06 283 PRO A O 1
ATOM 2169 N N . SER A 1 284 ? 5.217 -40.194 -52.742 1.00 35.44 284 SER A N 1
ATOM 2170 C CA . SER A 1 284 ? 5.625 -40.686 -54.061 1.00 35.44 284 SER A CA 1
ATOM 2171 C C . SER A 1 284 ? 7.056 -40.330 -54.480 1.00 35.44 284 SER A C 1
ATOM 2173 O O . SER A 1 284 ? 7.430 -40.614 -55.614 1.00 35.44 284 SER A O 1
ATOM 2175 N N . TRP A 1 285 ? 7.901 -39.804 -53.588 1.00 35.06 285 TRP A N 1
ATOM 2176 C CA . TRP A 1 285 ? 9.341 -39.704 -53.863 1.00 35.06 285 TRP A CA 1
ATOM 2177 C C . TRP A 1 285 ? 10.088 -40.931 -53.323 1.00 35.06 285 TRP A C 1
ATOM 2179 O O . TRP A 1 285 ? 10.538 -40.962 -52.179 1.00 35.06 285 TRP A O 1
ATOM 2189 N N . ARG A 1 286 ? 10.216 -41.963 -54.165 1.00 31.86 286 ARG A N 1
ATOM 2190 C CA . ARG A 1 286 ? 11.273 -42.975 -54.030 1.00 31.86 286 ARG A CA 1
ATOM 2191 C C . ARG A 1 286 ? 12.412 -42.586 -54.978 1.00 31.86 286 ARG A C 1
ATOM 2193 O O . ARG A 1 286 ? 12.136 -42.444 -56.167 1.00 31.86 286 ARG A O 1
ATOM 2200 N N . PRO A 1 287 ? 13.654 -42.411 -54.496 1.00 40.97 287 PRO A N 1
ATOM 2201 C CA . PRO A 1 287 ? 14.787 -42.228 -55.387 1.00 40.97 287 PRO A CA 1
ATOM 2202 C C . PRO A 1 287 ? 15.078 -43.563 -56.084 1.00 40.97 287 PRO A C 1
ATOM 2204 O O . PRO A 1 287 ? 15.165 -44.602 -55.425 1.00 40.97 287 PRO A O 1
ATOM 2207 N N . SER A 1 288 ? 15.157 -43.520 -57.413 1.00 43.38 288 SER A N 1
ATOM 2208 C CA . SER A 1 288 ? 15.790 -44.548 -58.247 1.00 43.38 288 SER A CA 1
ATOM 2209 C C . SER A 1 288 ? 17.303 -44.481 -58.119 1.00 43.38 288 SER A C 1
ATOM 2211 O O . SER A 1 288 ? 17.805 -43.333 -58.168 1.00 43.38 288 SER A O 1
#

Solvent-accessible surface area (backbone atoms only — not comparable to full-atom values): 15831 Å² total; per-residue (Å²): 131,57,72,67,58,49,35,71,22,41,52,33,45,46,68,54,49,50,52,52,52,49,52,43,42,76,73,64,48,54,69,68,61,50,40,53,52,39,17,54,55,49,44,60,49,48,47,69,76,48,81,60,73,49,38,36,16,34,37,33,19,34,41,67,39,11,26,30,40,40,48,30,49,52,54,41,42,76,70,61,27,46,61,37,34,31,55,93,48,79,46,76,34,69,68,25,37,50,41,50,55,47,39,50,74,73,64,52,47,73,43,89,52,69,72,69,40,69,78,29,69,30,35,36,40,10,46,33,29,61,84,55,86,64,70,57,52,73,68,59,32,51,52,36,54,54,58,62,68,47,98,54,55,24,37,12,44,46,29,29,33,40,39,28,28,58,66,11,42,56,33,87,37,47,31,56,20,54,30,18,44,24,56,45,52,43,42,40,3,77,74,29,79,68,17,61,84,24,36,51,52,73,42,80,44,79,58,78,66,80,64,74,78,90,62,98,57,64,52,90,44,73,66,57,49,51,72,68,44,88,58,84,67,64,94,83,69,48,54,82,79,37,46,79,46,77,50,88,42,55,43,95,91,40,56,66,62,41,61,68,57,75,69,49,48,62,76,76,58,35,45,45,77,47,61,66,65,79,69,77,82,70,93,78,81,72,88,130